Protein AF-B8BIM2-F1 (afdb_monomer)

InterPro domains:
  IPR006694 Fatty acid hydroxylase [PF04116] (113-248)
  IPR050307 Sterol desaturase-related [PTHR11863] (21-253)

Secondary structure (DSSP, 8-state):
-PPPHHHHHHHHHHHHS-HHHIIIIIHHHHHHHHHHHHHHHHHHHHHHTTTGGGBSSS----HHHHHHHHHHHHHHIIIIIHHHHHHHHHHHHHTT-B-PSSPPPHHHHHHHHHHHHHHHHHHHHHHHHHHTSHHHIIIIITTGGGGSS--SGGGG---HHHHHHHHHHHHHHHHHH--BHHHHHHHHHHHHHHHHHHTSSB--TT-GGGT-TTB-HHHHHHHHHHS-GGG-----SSBTHHHHHHT-SHHHHHHHHHHHHHT---

Sequence (266 aa):
MAASALDSAWEGLTGSFTEFQLATVVTFLLHETVFFLSGLPSLLFERFG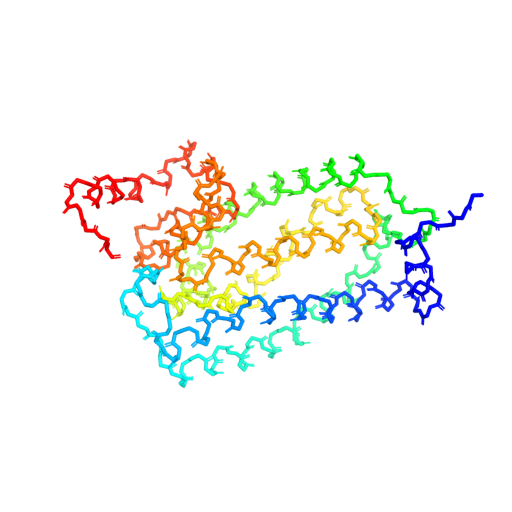LFAKYKIQKKSNTPSYQNRCVLRLILYHVCVNLPVMVLSYPAFKFMGLRSSLPLPHWTVIVSQVLFYFVLEDFIFYWGHRALHTKWLYKHVHSVHHEYATPFGLTSEYAHPAEILFLGFATIVGPALTGPHLFTLWLWMVLRVLETVEAHSGYHFPWSPSNFLPLYGGSDFHDYHHRVLYTKSGNYASTFVYMDWLFGTDKDYRNAKAIEEKDGKHL

Organism: Oryza sativa subsp. indica (NCBI:txid39946)

Radius of gyration: 19.24 Å; Cα contacts (8 Å, |Δi|>4): 326; chains: 1; bounding box: 51×49×52 Å

Mean predicted aligned error: 3.89 Å

pLDDT: mean 95.5, std 5.94, range [52.56, 98.75]

Solvent-accessible surface area (backbone atoms only — not comparable to full-atom values): 14154 Å² total; per-residue (Å²)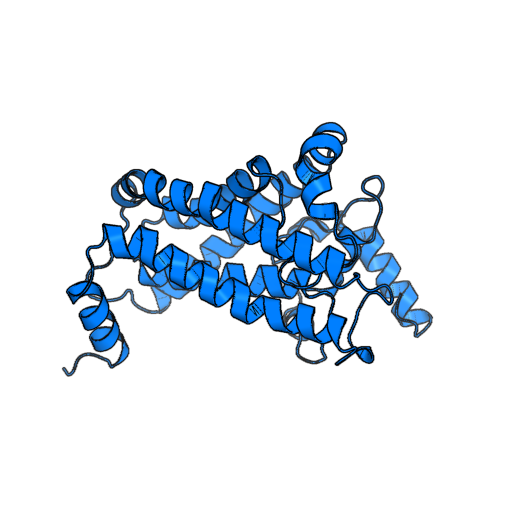: 130,83,74,50,74,66,54,51,52,49,48,54,51,58,74,73,41,53,68,66,48,44,66,22,62,46,43,45,52,52,50,54,50,54,43,49,68,63,8,48,57,35,45,50,27,65,75,71,59,46,70,57,87,33,36,51,59,89,70,76,80,52,72,71,58,53,49,50,50,54,56,51,36,54,49,45,42,62,73,42,50,47,52,49,39,56,71,41,44,65,57,44,47,73,37,46,48,42,75,70,81,75,78,77,57,67,68,58,44,52,54,50,46,55,51,29,52,58,51,24,30,55,49,34,25,55,50,46,53,51,34,57,35,77,67,40,20,71,76,37,43,43,54,39,52,66,49,38,69,37,30,8,60,47,56,74,36,52,32,71,73,51,50,54,51,53,51,45,34,68,38,52,44,50,54,78,64,25,43,45,46,69,51,50,49,53,44,50,52,53,50,46,54,48,45,22,45,24,20,22,34,43,52,52,95,81,38,64,43,78,79,35,93,50,37,43,36,17,65,45,40,41,52,37,42,62,43,57,70,94,68,63,41,47,37,41,70,53,48,38,63,62,19,61,77,71,57,36,34,53,70,57,54,52,49,51,57,50,28,67,73,70,77,43,89,109

Foldseek 3Di:
DDDDPVQVVLCVVCVVDPPLCCQAVVLLVLLVVLQCVLQVVLVVCLVVVNPVVQFQDNDGDDPVRVVVLVVVLVVCSVVQVRVCSNVCVVLLVVLQEASDDDADDVVVLVVLLVQLLVQLQVQQLVVLVVCLPPVNVVPWVVQLLVCLQFALSSLRRTHSVVNVSNVCSNCPSCSNRSHYSVSSSVSSSVLSNQSSQLRRSGDDPPRVCVPDVQFCGPLLSSVQSNDDSVLHASRGSTGCVVSVVVVRCVVVVVVVVVCVVVVHRD

Structure (mmCIF, N/CA/C/O backbone):
data_AF-B8BIM2-F1
#
_entry.id   AF-B8BIM2-F1
#
loop_
_atom_site.group_PDB
_atom_site.id
_atom_site.type_symbol
_atom_site.label_atom_id
_atom_site.label_alt_id
_atom_site.label_comp_id
_atom_site.label_asym_id
_atom_site.label_entity_id
_atom_site.label_seq_id
_atom_site.pdbx_PDB_ins_code
_atom_site.Cartn_x
_atom_site.Cartn_y
_atom_site.Cartn_z
_atom_site.occupancy
_atom_site.B_iso_or_equiv
_atom_site.auth_seq_id
_atom_site.auth_comp_id
_atom_site.auth_asym_id
_atom_site.auth_atom_id
_atom_site.pdbx_PDB_model_num
ATOM 1 N N . MET A 1 1 ? -28.134 -25.029 9.049 1.00 52.56 1 MET A N 1
ATOM 2 C CA . MET A 1 1 ? -27.136 -24.999 7.957 1.00 52.56 1 MET A CA 1
ATOM 3 C C . MET A 1 1 ? -25.770 -25.042 8.609 1.00 52.56 1 MET A C 1
ATOM 5 O O . MET A 1 1 ? -25.617 -24.380 9.627 1.00 52.56 1 MET A O 1
ATOM 9 N N . ALA A 1 2 ? -24.837 -25.860 8.116 1.00 69.88 2 ALA A N 1
ATOM 10 C CA . ALA A 1 2 ? -23.471 -25.840 8.638 1.00 69.88 2 ALA A CA 1
ATOM 11 C C . ALA A 1 2 ? -22.894 -24.429 8.448 1.00 69.88 2 ALA A C 1
ATOM 13 O O . ALA A 1 2 ? -23.104 -23.835 7.388 1.00 69.88 2 ALA A O 1
ATOM 14 N N . ALA A 1 3 ? -22.232 -23.888 9.473 1.00 76.56 3 ALA A N 1
ATOM 15 C CA . ALA A 1 3 ? -21.474 -22.652 9.327 1.00 76.56 3 ALA A CA 1
ATOM 16 C C . ALA A 1 3 ? -20.463 -22.824 8.182 1.00 76.56 3 ALA A C 1
ATOM 18 O O . ALA A 1 3 ? -19.926 -23.921 7.984 1.00 76.56 3 ALA A O 1
ATOM 19 N N . SER A 1 4 ? -20.234 -21.773 7.391 1.00 89.50 4 SER A N 1
ATOM 20 C CA . SER A 1 4 ? -19.184 -21.841 6.375 1.00 89.50 4 SER A CA 1
ATOM 21 C C . SER A 1 4 ? -17.823 -22.032 7.057 1.00 89.50 4 SER A C 1
ATOM 23 O O . SER A 1 4 ? -17.642 -21.632 8.205 1.00 89.50 4 SER A O 1
ATOM 25 N N . ALA A 1 5 ? -16.837 -22.608 6.360 1.00 92.75 5 ALA A N 1
ATOM 26 C CA . ALA A 1 5 ? -15.488 -22.748 6.921 1.00 92.75 5 ALA A CA 1
ATOM 27 C C . ALA A 1 5 ? -14.902 -21.392 7.367 1.00 92.75 5 ALA A C 1
ATOM 29 O O . ALA A 1 5 ? -14.171 -21.325 8.353 1.00 92.75 5 ALA A O 1
ATOM 30 N N . LEU A 1 6 ? -15.269 -20.314 6.664 1.00 93.69 6 LEU A N 1
ATOM 31 C CA . LEU A 1 6 ? -14.889 -18.951 7.014 1.00 93.69 6 LEU A CA 1
ATOM 32 C C . LEU A 1 6 ? -15.579 -18.475 8.300 1.00 93.69 6 LEU A C 1
ATOM 34 O O . LEU A 1 6 ? -14.902 -17.930 9.169 1.00 93.69 6 LEU A O 1
ATOM 38 N N . ASP A 1 7 ? -16.885 -18.716 8.452 1.00 93.88 7 ASP A N 1
ATOM 39 C CA . ASP A 1 7 ? -17.612 -18.369 9.680 1.00 93.88 7 ASP A CA 1
ATOM 40 C C . ASP A 1 7 ? -17.067 -19.147 10.879 1.00 93.88 7 ASP A C 1
ATOM 42 O O . ASP A 1 7 ? -16.846 -18.553 11.927 1.00 93.88 7 ASP A O 1
ATOM 46 N N . SER A 1 8 ? -16.775 -20.444 10.726 1.00 94.50 8 SER A N 1
ATOM 47 C CA . SER A 1 8 ? -16.186 -21.258 11.798 1.00 94.50 8 SER A CA 1
ATOM 48 C C . SER A 1 8 ? -14.780 -20.791 12.184 1.00 94.50 8 SER A C 1
ATOM 50 O O . SER A 1 8 ? -14.451 -20.747 13.368 1.00 94.50 8 SER A O 1
ATOM 52 N N . ALA A 1 9 ? -13.946 -20.409 11.210 1.00 95.38 9 ALA A N 1
ATOM 53 C CA . ALA A 1 9 ? -12.627 -19.842 11.490 1.00 95.38 9 ALA A CA 1
ATOM 54 C C . ALA A 1 9 ? -12.737 -18.487 12.211 1.00 95.38 9 ALA A C 1
ATOM 56 O O . ALA A 1 9 ? -12.002 -18.226 13.166 1.00 95.38 9 ALA A O 1
ATOM 57 N N . TRP A 1 10 ? -13.680 -17.641 11.789 1.00 96.50 10 TRP A N 1
ATOM 58 C CA . TRP A 1 10 ? -13.942 -16.351 12.424 1.00 96.50 10 TRP A CA 1
ATOM 59 C C . TRP A 1 10 ? -14.524 -16.499 13.835 1.00 96.50 10 TRP A C 1
ATOM 61 O O . TRP A 1 10 ? -14.123 -15.780 14.749 1.00 96.50 10 TRP A O 1
ATOM 71 N N . GLU A 1 11 ? -15.425 -17.457 14.046 1.00 95.75 11 GLU A N 1
ATOM 72 C CA . GLU A 1 11 ? -15.972 -17.804 15.360 1.00 95.75 11 GLU A CA 1
ATOM 73 C C . GLU A 1 11 ? -14.867 -18.287 16.307 1.00 95.75 11 GLU A C 1
ATOM 75 O O . GLU A 1 11 ? -14.768 -17.807 17.432 1.00 95.75 11 GLU A O 1
ATOM 80 N N . GLY A 1 12 ? -13.960 -19.151 15.836 1.00 95.06 12 GLY A N 1
ATOM 81 C CA . GLY A 1 12 ? -12.799 -19.583 16.620 1.00 95.06 12 GLY A CA 1
ATOM 82 C C . GLY A 1 12 ? -11.893 -18.420 17.037 1.00 95.06 12 GLY A C 1
ATOM 83 O O . GLY A 1 12 ? -11.423 -18.363 18.177 1.00 95.06 12 GLY A O 1
ATOM 84 N N . LEU A 1 13 ? -11.685 -17.454 16.139 1.00 95.25 13 LEU A N 1
ATOM 85 C CA . LEU A 1 13 ? -10.877 -16.268 16.412 1.00 95.25 13 LEU A CA 1
ATOM 86 C C . LEU A 1 13 ? -11.558 -15.317 17.408 1.00 95.25 13 LEU A C 1
ATOM 88 O O . LEU A 1 13 ? -10.941 -14.897 18.386 1.00 95.25 13 LEU A O 1
ATOM 92 N N . THR A 1 14 ? -12.838 -15.013 17.187 1.00 96.12 14 THR A N 1
ATOM 93 C CA . THR A 1 14 ? -13.639 -14.137 18.061 1.00 96.12 14 THR A CA 1
ATOM 94 C C . THR A 1 14 ? -13.971 -14.765 19.413 1.00 96.12 14 THR A C 1
ATOM 96 O O . THR A 1 14 ? -14.164 -14.038 20.383 1.00 96.12 14 THR A O 1
ATOM 99 N N . GLY A 1 15 ? -13.965 -16.095 19.517 1.00 94.94 15 GLY A N 1
ATOM 100 C CA . GLY A 1 15 ? -14.049 -16.817 20.787 1.00 94.94 15 GLY A CA 1
ATOM 101 C C . GLY A 1 15 ? -12.739 -16.835 21.584 1.00 94.94 15 GLY A C 1
ATOM 102 O O . GLY A 1 15 ? -12.772 -17.016 22.798 1.00 94.94 15 GLY A O 1
ATOM 103 N N . SER A 1 16 ? -11.592 -16.626 20.928 1.00 96.62 16 SER A N 1
ATOM 104 C CA . SER A 1 16 ? -10.263 -16.669 21.564 1.00 96.62 16 SER A CA 1
ATOM 105 C C . SER A 1 16 ? -9.764 -15.302 22.042 1.00 96.62 16 SER A C 1
ATOM 107 O O . S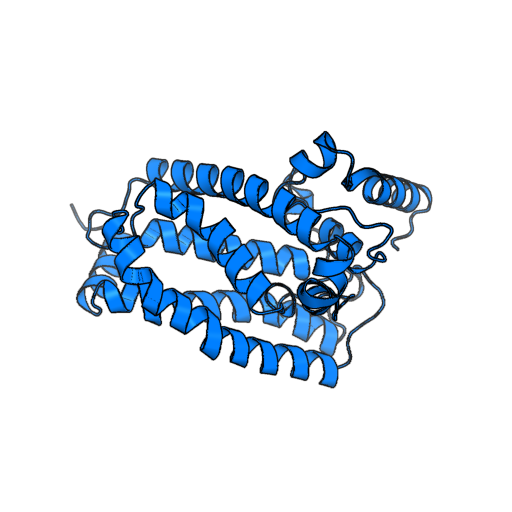ER A 1 16 ? -8.921 -15.230 22.936 1.00 96.62 16 SER A O 1
ATOM 109 N N . PHE A 1 17 ? -10.261 -14.213 21.452 1.00 97.38 17 PHE A N 1
ATOM 110 C CA . PHE A 1 17 ? -9.786 -12.857 21.715 1.00 97.38 17 PHE A CA 1
ATOM 111 C C . PHE A 1 17 ? -10.944 -11.877 21.874 1.00 97.38 17 PHE A C 1
ATOM 113 O O . PHE A 1 17 ? -11.946 -11.936 21.166 1.00 97.38 17 PHE A O 1
ATOM 120 N N . THR A 1 18 ? -10.769 -10.903 22.765 1.00 96.88 18 THR A N 1
ATOM 121 C CA . THR A 1 18 ? -11.698 -9.771 22.886 1.00 96.88 18 THR A CA 1
ATOM 122 C C . THR A 1 18 ? -11.679 -8.899 21.629 1.00 96.88 18 THR A C 1
ATOM 124 O O . THR A 1 18 ? -10.658 -8.802 20.949 1.00 96.88 18 THR A O 1
ATOM 127 N N . GLU A 1 19 ? -12.771 -8.180 21.347 1.00 96.25 19 GLU A N 1
ATOM 128 C CA . GLU A 1 19 ? -12.815 -7.235 20.218 1.00 96.25 19 GLU A CA 1
ATOM 129 C C . GLU A 1 19 ? -11.701 -6.177 20.299 1.00 96.25 19 GLU A C 1
ATOM 131 O O . GLU A 1 19 ? -11.113 -5.839 19.277 1.00 96.25 19 GLU A O 1
ATOM 136 N N . PHE A 1 20 ? -11.339 -5.730 21.508 1.00 97.31 20 PHE A N 1
ATOM 137 C CA . PHE A 1 20 ? -10.193 -4.844 21.724 1.00 97.31 20 PHE A CA 1
ATOM 138 C C . PHE A 1 20 ? -8.875 -5.483 21.272 1.00 97.31 20 PHE A C 1
ATOM 140 O O . PHE A 1 20 ? -8.130 -4.869 20.512 1.00 97.31 20 PHE A O 1
ATOM 147 N N . GLN A 1 21 ? -8.580 -6.716 21.698 1.00 97.94 21 GLN A N 1
ATOM 148 C CA . GLN A 1 21 ? -7.365 -7.429 21.281 1.00 97.94 21 GLN A CA 1
ATOM 149 C C . GLN A 1 21 ? -7.344 -7.668 19.770 1.00 97.94 21 GLN A C 1
ATOM 151 O O . GLN A 1 21 ? -6.301 -7.486 19.142 1.00 97.94 21 GLN A O 1
ATOM 156 N N . LEU A 1 22 ? -8.495 -8.027 19.192 1.00 97.81 22 LEU A N 1
ATOM 157 C CA . LEU A 1 22 ? -8.646 -8.224 17.755 1.00 97.81 22 LEU A CA 1
ATOM 158 C C . LEU A 1 22 ? -8.362 -6.935 16.986 1.00 97.81 22 LEU A C 1
ATOM 160 O O . LEU A 1 22 ? -7.539 -6.939 16.082 1.00 97.81 22 LEU A O 1
ATOM 164 N N . ALA A 1 23 ? -9.000 -5.832 17.377 1.00 96.69 23 ALA A N 1
ATOM 165 C CA . ALA A 1 23 ? -8.897 -4.547 16.698 1.00 96.69 23 ALA A CA 1
ATOM 166 C C . ALA A 1 23 ? -7.533 -3.857 16.877 1.00 96.69 23 ALA A C 1
ATOM 168 O O . ALA A 1 23 ? -7.208 -2.982 16.079 1.00 96.69 23 ALA A O 1
ATOM 169 N N . THR A 1 24 ? -6.740 -4.246 17.881 1.00 97.19 24 THR A N 1
ATOM 170 C CA . THR A 1 24 ? -5.451 -3.613 18.205 1.00 97.19 24 THR A CA 1
ATOM 171 C C . THR A 1 24 ? -4.271 -4.540 17.917 1.00 97.19 24 THR A C 1
ATOM 173 O O . THR A 1 24 ? -3.705 -4.490 16.831 1.00 97.19 24 THR A O 1
ATOM 176 N N . VAL A 1 25 ? -3.899 -5.408 18.860 1.00 97.62 25 VAL A N 1
ATOM 177 C CA . VAL A 1 25 ? -2.691 -6.242 18.789 1.00 97.62 25 VAL A CA 1
ATOM 178 C C . VAL A 1 25 ? -2.771 -7.259 17.653 1.00 97.62 25 VAL A C 1
ATOM 180 O O . VAL A 1 25 ? -1.791 -7.437 16.938 1.00 97.62 25 VAL A O 1
ATOM 183 N N . VAL A 1 26 ? -3.919 -7.908 17.440 1.00 97.94 26 VAL A N 1
ATOM 184 C CA . VAL A 1 26 ? -4.060 -8.880 16.341 1.00 97.94 26 VAL A CA 1
ATOM 185 C C . VAL A 1 26 ? -4.075 -8.169 14.988 1.00 97.94 26 VAL A C 1
ATOM 187 O O . VAL A 1 26 ? -3.383 -8.622 14.082 1.00 97.94 26 VAL A O 1
ATOM 190 N N . THR A 1 27 ? -4.775 -7.033 14.855 1.00 97.88 27 THR A N 1
ATOM 191 C CA . THR A 1 27 ? -4.680 -6.169 13.661 1.00 97.88 27 THR A CA 1
ATOM 192 C C . THR A 1 27 ? -3.234 -5.766 13.380 1.00 97.88 27 THR A C 1
ATOM 194 O O . THR A 1 27 ? -2.791 -5.883 12.243 1.00 97.88 27 THR A O 1
ATOM 197 N N . PHE A 1 28 ? -2.483 -5.341 14.401 1.00 98.31 28 PHE A N 1
ATOM 198 C CA . PHE A 1 28 ? -1.076 -4.972 14.260 1.00 98.31 28 PHE A CA 1
ATOM 199 C C . PHE A 1 28 ? -0.233 -6.158 13.781 1.00 98.31 28 PHE A C 1
ATOM 201 O O . PHE A 1 28 ? 0.496 -6.041 12.808 1.00 98.31 28 PHE A O 1
ATOM 208 N N . LEU A 1 29 ? -0.376 -7.337 14.390 1.00 98.38 29 LEU A N 1
ATOM 209 C CA . LEU A 1 29 ? 0.353 -8.532 13.953 1.00 98.38 29 LEU A CA 1
ATOM 210 C C . LEU A 1 29 ? -0.017 -8.957 12.527 1.00 98.38 29 LEU A C 1
ATOM 212 O O . LEU A 1 29 ? 0.861 -9.373 11.773 1.00 98.38 29 LEU A O 1
ATOM 216 N N . LEU A 1 30 ? -1.293 -8.845 12.147 1.00 98.50 30 LEU A N 1
ATOM 217 C CA . LEU A 1 30 ? -1.750 -9.098 10.781 1.00 98.50 30 LEU A CA 1
ATOM 218 C C . LEU A 1 30 ? -1.103 -8.114 9.800 1.00 98.50 30 LEU A C 1
ATOM 220 O O . LEU A 1 30 ? -0.564 -8.547 8.784 1.00 98.50 30 LEU A O 1
ATOM 224 N N . HIS A 1 31 ? -1.120 -6.821 10.129 1.00 98.44 31 HIS A N 1
ATOM 225 C CA . HIS A 1 31 ? -0.458 -5.766 9.370 1.00 98.44 31 HIS A CA 1
ATOM 226 C C . HIS A 1 31 ? 1.029 -6.074 9.171 1.00 98.44 31 HIS A C 1
ATOM 228 O O . HIS A 1 31 ? 1.464 -6.239 8.034 1.00 98.44 31 HIS A O 1
ATOM 234 N N . GLU A 1 32 ? 1.785 -6.258 10.259 1.00 98.50 32 GLU A N 1
ATOM 235 C CA . GLU A 1 32 ? 3.223 -6.543 10.202 1.00 98.50 32 GLU A CA 1
ATOM 236 C C . GLU A 1 32 ? 3.519 -7.811 9.393 1.00 98.50 32 GLU A C 1
ATOM 238 O O . GLU A 1 32 ? 4.453 -7.844 8.595 1.00 98.50 32 GLU A O 1
ATOM 243 N N . THR A 1 33 ? 2.704 -8.856 9.558 1.00 98.62 33 THR A N 1
ATOM 244 C CA . THR A 1 33 ? 2.872 -10.110 8.815 1.00 98.62 33 THR A CA 1
ATOM 245 C C . THR A 1 33 ? 2.716 -9.877 7.316 1.00 98.62 33 THR A C 1
ATOM 247 O O . THR A 1 33 ? 3.574 -10.292 6.540 1.00 98.62 33 THR A O 1
ATOM 250 N N . VAL A 1 34 ? 1.649 -9.200 6.892 1.00 98.75 34 VAL A N 1
ATOM 251 C CA . VAL A 1 34 ? 1.387 -8.926 5.471 1.00 98.75 34 VAL A CA 1
ATOM 252 C C . VAL A 1 34 ? 2.464 -8.005 4.907 1.00 98.75 34 VAL A C 1
ATOM 254 O O . VAL A 1 34 ? 3.008 -8.291 3.840 1.00 98.75 34 VAL A O 1
ATOM 257 N N . PHE A 1 35 ? 2.820 -6.953 5.641 1.00 98.62 35 PHE A N 1
ATOM 258 C CA . PHE A 1 35 ? 3.823 -5.971 5.248 1.00 98.62 35 PHE A CA 1
ATOM 259 C C . PHE A 1 35 ? 5.196 -6.615 5.027 1.00 98.62 35 PHE A C 1
ATOM 261 O O . PHE A 1 35 ? 5.764 -6.538 3.936 1.00 98.62 35 PHE A O 1
ATOM 268 N N . PHE A 1 36 ? 5.718 -7.339 6.021 1.00 98.50 36 PHE A N 1
ATOM 269 C CA . PHE A 1 36 ? 7.033 -7.963 5.892 1.00 98.50 36 PHE A CA 1
ATOM 270 C C . PHE A 1 36 ? 7.040 -9.109 4.881 1.00 98.50 36 PHE A C 1
ATOM 272 O O . PHE A 1 36 ? 7.990 -9.211 4.106 1.00 98.50 36 PHE A O 1
ATOM 279 N N . LEU A 1 37 ? 6.005 -9.956 4.831 1.00 98.44 37 LEU A N 1
ATOM 280 C CA . LEU A 1 37 ? 5.965 -11.053 3.856 1.00 98.44 37 LEU A CA 1
ATOM 281 C C . LEU A 1 37 ? 5.870 -10.550 2.413 1.00 98.44 37 LEU A C 1
ATOM 283 O O . LEU A 1 37 ? 6.450 -11.174 1.525 1.00 98.44 37 LEU A O 1
ATOM 287 N N . SER A 1 38 ? 5.178 -9.435 2.175 1.00 98.38 38 SER A N 1
ATOM 288 C CA . SER A 1 38 ? 5.067 -8.845 0.837 1.00 98.38 38 SER A CA 1
ATOM 289 C C . SER A 1 38 ? 6.292 -8.019 0.436 1.00 98.38 38 SER A C 1
ATOM 291 O O . SER A 1 38 ? 6.678 -8.057 -0.730 1.00 98.38 38 SER A O 1
ATOM 293 N N . GLY A 1 39 ? 6.948 -7.321 1.372 1.00 98.50 39 GLY A N 1
ATOM 294 C CA . GLY A 1 39 ? 8.085 -6.442 1.065 1.00 98.50 39 GLY A CA 1
ATOM 295 C C . GLY A 1 39 ? 9.468 -7.100 1.142 1.00 98.50 39 GLY A C 1
ATOM 296 O O . GLY A 1 39 ? 10.405 -6.654 0.479 1.00 98.50 39 GLY A O 1
ATOM 297 N N . LEU A 1 40 ? 9.640 -8.179 1.916 1.00 98.25 40 LEU A N 1
ATOM 298 C CA . LEU A 1 40 ? 10.916 -8.909 1.975 1.00 98.25 40 LEU A CA 1
ATOM 299 C C . LEU A 1 40 ? 11.386 -9.454 0.611 1.00 98.25 40 LEU A C 1
ATOM 301 O O . LEU A 1 40 ? 12.589 -9.374 0.352 1.00 98.25 40 LEU A O 1
ATOM 305 N N . PRO A 1 41 ? 10.519 -9.979 -0.278 1.00 98.31 41 PRO A N 1
ATOM 306 C CA . PRO A 1 41 ? 10.930 -10.444 -1.600 1.00 98.31 41 PRO A CA 1
ATOM 307 C C . PRO A 1 41 ? 11.743 -9.420 -2.401 1.00 98.31 41 PRO A C 1
ATOM 309 O O . PRO A 1 41 ? 12.841 -9.754 -2.838 1.00 98.31 41 PRO A O 1
ATOM 312 N N . SER A 1 42 ? 11.288 -8.170 -2.538 1.00 97.69 42 SER A N 1
ATOM 313 C CA . SER A 1 42 ? 12.009 -7.127 -3.293 1.00 97.69 42 SER A CA 1
ATOM 314 C C . SER A 1 42 ? 13.357 -6.764 -2.666 1.00 97.69 42 SER A C 1
ATOM 316 O O . SER A 1 42 ? 14.345 -6.597 -3.389 1.00 97.69 42 SER A O 1
ATOM 318 N N . LEU A 1 43 ? 13.440 -6.733 -1.331 1.00 98.12 43 LEU A N 1
ATOM 319 C CA . LEU A 1 43 ? 14.708 -6.582 -0.609 1.00 98.12 43 LEU A CA 1
ATOM 320 C C . LEU A 1 43 ? 15.679 -7.724 -0.946 1.00 98.12 43 LEU A C 1
ATOM 322 O O . LEU A 1 43 ? 16.855 -7.476 -1.221 1.00 98.12 43 LEU A O 1
ATOM 326 N N . LEU A 1 44 ? 15.207 -8.974 -0.936 1.00 98.12 44 LEU A N 1
ATOM 327 C CA . LEU A 1 44 ? 16.031 -10.149 -1.241 1.00 98.12 44 LEU A CA 1
ATOM 328 C C . LEU A 1 44 ? 16.437 -10.180 -2.717 1.00 98.12 44 LEU A C 1
ATOM 330 O O . LEU A 1 44 ? 17.590 -10.486 -3.022 1.00 98.12 44 LEU A O 1
ATOM 334 N N . PHE A 1 45 ? 15.534 -9.811 -3.626 1.00 97.81 45 PHE A N 1
ATOM 335 C CA . PHE A 1 45 ? 15.841 -9.693 -5.049 1.00 97.81 45 PHE A CA 1
ATOM 336 C C . PHE A 1 45 ? 16.976 -8.700 -5.277 1.00 97.81 45 PHE A C 1
ATOM 338 O O . PHE A 1 45 ? 17.930 -9.015 -5.985 1.00 97.81 45 PHE A O 1
ATOM 345 N N . GLU A 1 46 ? 16.934 -7.549 -4.598 1.00 96.62 46 GLU A N 1
ATOM 346 C CA . GLU A 1 46 ? 17.990 -6.543 -4.689 1.00 96.62 46 GLU A CA 1
ATOM 347 C C . GLU A 1 46 ? 19.316 -7.046 -4.096 1.00 96.62 46 GLU A C 1
ATOM 349 O O . GLU A 1 46 ? 20.360 -6.893 -4.728 1.00 96.62 46 GLU A O 1
ATOM 354 N N . ARG A 1 47 ? 19.294 -7.702 -2.927 1.00 96.25 47 ARG A N 1
ATOM 355 C CA . ARG A 1 47 ? 20.513 -8.219 -2.271 1.00 96.25 47 ARG A CA 1
ATOM 356 C C . ARG A 1 47 ? 21.235 -9.289 -3.072 1.00 96.25 47 ARG A C 1
ATOM 358 O O . ARG A 1 47 ? 22.462 -9.332 -3.060 1.00 96.25 47 ARG A O 1
ATOM 365 N N . PHE A 1 48 ? 20.476 -10.170 -3.712 1.00 97.00 48 PHE A N 1
ATOM 366 C CA . PHE A 1 48 ? 21.012 -11.330 -4.419 1.00 97.00 48 PHE A CA 1
ATOM 367 C C . PHE A 1 48 ? 21.052 -11.140 -5.941 1.00 97.00 48 PHE A C 1
ATOM 369 O O . PHE A 1 48 ? 21.416 -12.068 -6.658 1.00 97.00 48 PHE A O 1
ATOM 376 N N . GLY A 1 49 ? 20.682 -9.958 -6.446 1.00 94.88 49 GLY A N 1
ATOM 377 C CA . GLY A 1 49 ? 20.635 -9.671 -7.882 1.00 94.88 49 GLY A CA 1
ATOM 378 C C . GLY A 1 49 ? 19.618 -10.524 -8.651 1.00 94.88 49 GLY A C 1
ATOM 379 O O . GLY A 1 49 ? 19.771 -10.731 -9.856 1.00 94.88 49 GLY A O 1
ATOM 380 N N . LEU A 1 50 ? 18.590 -11.045 -7.974 1.00 96.69 50 LEU A N 1
ATOM 381 C CA . LEU A 1 50 ? 17.543 -11.842 -8.612 1.00 96.69 50 LEU A CA 1
ATOM 382 C C . LEU A 1 50 ? 16.617 -10.923 -9.406 1.00 96.69 50 LEU A C 1
ATOM 384 O O . LEU A 1 50 ? 16.382 -9.779 -9.030 1.00 96.69 50 LEU A O 1
ATOM 388 N N . PHE A 1 51 ? 16.076 -11.430 -10.515 1.00 96.06 51 PHE A N 1
ATOM 389 C CA . PHE A 1 51 ? 15.106 -10.697 -11.335 1.00 96.06 51 PHE A CA 1
ATOM 390 C C . PHE A 1 51 ? 15.585 -9.313 -11.818 1.00 96.06 51 PHE A C 1
ATOM 392 O O . PHE A 1 51 ? 14.763 -8.475 -12.175 1.00 96.06 51 PHE A O 1
ATOM 399 N N . ALA A 1 52 ? 16.901 -9.082 -11.920 1.00 95.44 52 ALA A N 1
ATOM 400 C CA . ALA A 1 52 ? 17.487 -7.788 -12.294 1.00 95.44 52 ALA A CA 1
ATOM 401 C C . ALA A 1 52 ? 16.972 -7.211 -13.630 1.00 95.44 52 ALA A C 1
ATOM 403 O O . ALA A 1 52 ? 16.992 -6.000 -13.836 1.00 95.44 52 ALA A O 1
ATOM 404 N N . LYS A 1 53 ? 16.478 -8.066 -14.535 1.00 95.56 53 LYS A N 1
ATOM 405 C CA . LYS A 1 53 ? 15.845 -7.647 -15.796 1.00 95.56 53 LYS A CA 1
ATOM 406 C C . LYS A 1 53 ? 14.501 -6.926 -15.612 1.00 95.56 53 LYS A C 1
ATOM 408 O O . LYS A 1 53 ? 14.123 -6.168 -16.490 1.00 95.56 53 LYS A O 1
ATOM 413 N N . TYR A 1 54 ? 13.807 -7.176 -14.503 1.00 96.69 54 TYR A N 1
ATOM 414 C CA . TYR A 1 54 ? 12.530 -6.552 -14.138 1.00 96.69 54 TYR A CA 1
ATOM 415 C C . TYR A 1 54 ? 12.709 -5.384 -13.166 1.00 96.69 54 TYR A C 1
ATOM 417 O O . TYR A 1 54 ? 11.739 -4.737 -12.790 1.00 96.69 54 TYR A O 1
ATOM 425 N N . LYS A 1 55 ? 13.942 -5.122 -12.723 1.00 97.38 55 LYS A N 1
ATOM 426 C CA . LYS A 1 55 ? 14.229 -3.978 -11.871 1.00 97.38 55 LYS A CA 1
ATOM 427 C C . LYS A 1 55 ? 14.139 -2.693 -12.691 1.00 97.38 55 LYS A C 1
ATOM 429 O O . LYS A 1 55 ? 14.795 -2.605 -13.735 1.00 97.38 55 LYS A O 1
ATOM 434 N N . ILE A 1 56 ? 13.366 -1.729 -12.192 1.00 96.12 56 ILE A N 1
ATOM 435 C CA . ILE A 1 56 ? 13.100 -0.454 -12.869 1.00 96.12 56 ILE A CA 1
ATOM 436 C C . ILE A 1 56 ? 14.397 0.362 -12.906 1.00 96.12 56 ILE A C 1
ATOM 438 O O . ILE A 1 56 ? 15.047 0.457 -13.945 1.00 96.12 56 ILE A O 1
ATOM 442 N N . GLN A 1 57 ? 14.873 0.829 -11.748 1.00 95.50 57 GLN A N 1
ATOM 443 C CA . GLN A 1 57 ? 16.152 1.539 -11.660 1.00 95.50 57 GLN A CA 1
ATOM 444 C C . GLN A 1 57 ? 17.343 0.574 -11.631 1.00 95.50 57 GLN A C 1
ATOM 446 O O . GLN A 1 57 ? 17.373 -0.402 -10.883 1.00 95.50 57 GLN A O 1
ATOM 451 N N . LYS A 1 58 ? 18.407 0.889 -12.380 1.00 92.44 58 LYS A N 1
ATOM 452 C CA . LYS A 1 58 ? 19.661 0.104 -12.350 1.00 92.44 58 LYS A CA 1
ATOM 453 C C . LYS A 1 58 ? 20.458 0.268 -11.059 1.00 92.44 58 LYS A C 1
ATOM 455 O O . LYS A 1 58 ? 21.239 -0.614 -10.697 1.00 92.44 58 LYS A O 1
ATOM 460 N N . LYS A 1 59 ? 20.273 1.388 -10.361 1.00 93.06 59 LYS A N 1
ATOM 461 C CA . LYS A 1 59 ? 20.875 1.615 -9.047 1.00 93.06 59 LYS A CA 1
ATOM 462 C C . LYS A 1 59 ? 20.294 0.612 -8.049 1.00 93.06 59 LYS A C 1
ATOM 464 O O . LYS A 1 59 ? 19.129 0.252 -8.133 1.00 93.06 59 LYS A O 1
ATOM 469 N N . SER A 1 60 ? 21.117 0.139 -7.121 1.00 93.69 60 SER A N 1
ATOM 470 C CA . SER A 1 60 ? 20.661 -0.710 -6.020 1.00 93.69 60 SER A CA 1
ATOM 471 C C . SER A 1 60 ? 21.123 -0.145 -4.686 1.00 93.69 60 SER A C 1
ATOM 473 O O . SER A 1 60 ? 22.200 0.454 -4.607 1.00 93.69 60 SER A O 1
ATOM 475 N N . ASN A 1 61 ? 20.326 -0.335 -3.639 1.00 96.81 61 ASN A N 1
ATOM 476 C CA . ASN A 1 61 ? 20.712 0.038 -2.282 1.00 96.81 61 ASN A CA 1
ATOM 477 C C . ASN A 1 61 ? 21.770 -0.921 -1.732 1.00 96.81 61 ASN A C 1
ATOM 479 O O . ASN A 1 61 ? 21.780 -2.115 -2.033 1.00 96.81 61 ASN A O 1
ATOM 483 N N . THR A 1 62 ? 22.660 -0.413 -0.879 1.00 96.88 62 THR A N 1
ATOM 484 C CA . THR A 1 62 ? 23.613 -1.280 -0.181 1.00 96.88 62 THR A CA 1
ATOM 485 C C . THR A 1 62 ? 22.904 -2.063 0.934 1.00 96.88 62 THR A C 1
ATOM 487 O O . THR A 1 62 ? 21.958 -1.550 1.542 1.00 96.88 62 THR A O 1
ATOM 490 N N . PRO A 1 63 ? 23.378 -3.271 1.295 1.00 97.44 63 PRO A N 1
ATOM 491 C CA . PRO A 1 63 ? 22.777 -4.045 2.383 1.00 97.44 63 PRO A CA 1
ATOM 492 C C . PRO A 1 63 ? 22.731 -3.302 3.725 1.00 97.44 63 PRO A C 1
ATOM 494 O O . PRO A 1 63 ? 21.762 -3.431 4.470 1.00 97.44 63 PRO A O 1
ATOM 497 N N . SER A 1 64 ? 23.749 -2.488 4.037 1.00 97.75 64 SER A N 1
ATOM 498 C CA . SER A 1 64 ? 23.770 -1.671 5.258 1.00 97.75 64 SER A CA 1
ATOM 499 C C . SER A 1 64 ? 22.708 -0.570 5.242 1.00 97.75 64 SER A C 1
ATOM 501 O O . SER A 1 64 ? 22.124 -0.275 6.286 1.00 97.75 64 SER A O 1
ATOM 503 N N . TYR A 1 65 ? 22.423 0.004 4.070 1.00 96.69 65 TYR A N 1
ATOM 504 C CA . TYR A 1 65 ? 21.376 1.006 3.897 1.00 96.69 65 TYR A CA 1
ATOM 505 C C . TYR A 1 65 ? 19.986 0.384 4.049 1.00 96.69 65 TYR A C 1
ATOM 507 O O . TYR A 1 65 ? 19.179 0.866 4.837 1.00 96.69 65 TYR A O 1
ATOM 515 N N . GLN A 1 66 ? 19.754 -0.775 3.431 1.00 98.19 66 GLN A N 1
ATOM 516 C CA . GLN A 1 66 ? 18.519 -1.539 3.628 1.00 98.19 66 GLN A CA 1
ATOM 517 C C . GLN A 1 66 ? 18.322 -1.958 5.095 1.00 98.19 66 GLN A C 1
ATOM 519 O O . GLN A 1 66 ? 17.229 -1.821 5.634 1.00 98.19 66 GLN A O 1
ATOM 524 N N . ASN A 1 67 ? 19.373 -2.440 5.773 1.00 98.19 67 ASN A N 1
ATOM 525 C CA . ASN A 1 67 ? 19.290 -2.822 7.190 1.00 98.19 67 ASN A CA 1
ATOM 526 C C . ASN A 1 67 ? 18.881 -1.638 8.077 1.00 98.19 67 ASN A C 1
ATOM 528 O O . ASN A 1 67 ? 18.094 -1.809 9.006 1.00 98.19 67 ASN A O 1
ATOM 532 N N . ARG A 1 68 ? 19.382 -0.431 7.785 1.00 97.69 68 ARG A N 1
ATOM 533 C CA . ARG A 1 68 ? 18.980 0.792 8.493 1.00 97.69 68 ARG A CA 1
ATOM 534 C C . ARG A 1 68 ? 17.493 1.089 8.302 1.00 97.69 68 ARG A C 1
ATOM 536 O O . ARG A 1 68 ? 16.839 1.418 9.290 1.00 97.69 68 ARG A O 1
ATOM 543 N N . CYS A 1 69 ? 16.982 0.953 7.076 1.00 97.81 69 CYS A N 1
ATOM 544 C CA . CYS A 1 69 ? 15.556 1.093 6.770 1.00 97.81 69 CYS A CA 1
ATOM 545 C C . CYS A 1 69 ? 14.722 0.159 7.645 1.00 97.81 69 CYS A C 1
ATOM 547 O O . CYS A 1 69 ? 13.865 0.620 8.389 1.00 97.81 69 CYS A O 1
ATOM 549 N N . VAL A 1 70 ? 15.035 -1.141 7.613 1.00 98.12 70 VAL A N 1
ATOM 550 C CA . VAL A 1 70 ? 14.278 -2.181 8.325 1.00 98.12 70 VAL A CA 1
ATOM 551 C C . VAL A 1 70 ? 14.271 -1.934 9.834 1.00 98.12 70 VAL A C 1
ATOM 553 O O . VAL A 1 70 ? 13.217 -1.994 10.457 1.00 98.12 70 VAL A O 1
ATOM 556 N N . LEU A 1 71 ? 15.420 -1.601 10.432 1.00 97.88 71 LEU A N 1
ATOM 557 C CA . LEU A 1 71 ? 15.504 -1.337 11.873 1.00 97.88 71 LEU A CA 1
ATOM 558 C C . LEU A 1 71 ? 14.675 -0.119 12.299 1.00 97.88 71 LEU A C 1
ATOM 560 O O . LEU A 1 71 ? 13.978 -0.170 13.311 1.00 97.88 71 LEU A O 1
ATOM 564 N N . ARG A 1 72 ? 14.748 0.979 11.538 1.00 96.31 72 ARG A N 1
ATOM 565 C CA . ARG A 1 72 ? 13.958 2.189 11.813 1.00 96.31 72 ARG A CA 1
ATOM 566 C C . ARG A 1 72 ? 12.470 1.953 11.598 1.00 96.31 72 ARG A C 1
ATOM 568 O O . ARG A 1 72 ? 11.675 2.429 12.394 1.00 96.31 72 ARG A O 1
ATOM 575 N N . LEU A 1 73 ? 12.114 1.195 10.568 1.00 96.19 73 LEU A N 1
ATOM 576 C CA . LEU A 1 73 ? 10.734 0.847 10.275 1.00 96.19 73 LEU A CA 1
ATOM 577 C C . LEU A 1 73 ? 10.115 0.034 11.414 1.00 96.19 73 LEU A C 1
ATOM 579 O O . LEU A 1 73 ? 9.078 0.429 11.931 1.00 96.19 73 LEU A O 1
ATOM 583 N N . ILE A 1 74 ? 10.793 -1.018 11.890 1.00 97.44 74 ILE A N 1
ATOM 584 C CA . ILE A 1 74 ? 10.333 -1.797 13.054 1.00 97.44 74 ILE A CA 1
ATOM 585 C C . ILE A 1 74 ? 10.131 -0.880 14.267 1.00 97.44 74 ILE A C 1
ATOM 587 O O . ILE A 1 74 ? 9.116 -0.973 14.957 1.00 97.44 74 ILE A O 1
ATOM 591 N N . LEU A 1 75 ? 11.072 0.040 14.516 1.00 97.06 75 LEU A N 1
ATOM 592 C CA . LEU A 1 75 ? 10.948 1.016 15.598 1.00 97.06 75 LEU A CA 1
ATOM 593 C C . LEU A 1 75 ? 9.709 1.907 15.419 1.00 97.06 75 LEU A C 1
ATOM 595 O O . LEU A 1 75 ? 8.970 2.107 16.377 1.00 97.06 75 LEU A O 1
ATOM 599 N N . TYR A 1 76 ? 9.460 2.436 14.221 1.00 96.06 76 TYR A N 1
ATOM 600 C CA . TYR A 1 76 ? 8.298 3.287 13.953 1.00 96.06 76 TYR A CA 1
ATOM 601 C C . TYR A 1 76 ? 6.984 2.514 14.046 1.00 96.06 76 TYR A C 1
ATOM 603 O O . TYR A 1 76 ? 6.036 3.008 14.648 1.00 96.06 76 TYR A O 1
ATOM 611 N N . HIS A 1 77 ? 6.926 1.278 13.562 1.00 97.56 77 HIS A N 1
ATOM 612 C CA . HIS A 1 77 ? 5.718 0.461 13.648 1.00 97.56 77 HIS A CA 1
ATOM 613 C C . HIS A 1 77 ? 5.367 0.150 15.107 1.00 97.56 77 HIS A C 1
ATOM 615 O O . HIS A 1 77 ? 4.225 0.321 15.533 1.00 97.56 77 HIS A O 1
ATOM 621 N N . VAL A 1 78 ? 6.362 -0.210 15.921 1.00 97.69 78 VAL A N 1
ATOM 622 C CA . VAL A 1 78 ? 6.147 -0.507 17.344 1.00 97.69 78 VAL A CA 1
ATOM 623 C C . VAL A 1 78 ? 5.880 0.757 18.167 1.00 97.69 78 VAL A C 1
ATOM 625 O O . VAL A 1 78 ? 5.026 0.734 19.048 1.00 97.69 78 VAL A O 1
ATOM 628 N N . CYS A 1 79 ? 6.588 1.861 17.918 1.00 97.00 79 CYS A N 1
ATOM 629 C CA . CYS A 1 79 ? 6.489 3.074 18.740 1.00 97.00 79 CYS A CA 1
ATOM 630 C C . CYS A 1 79 ? 5.447 4.089 18.251 1.00 97.00 79 CYS A C 1
ATOM 632 O O . CYS A 1 79 ? 5.117 5.005 19.002 1.00 97.00 79 CYS A O 1
ATOM 634 N N . VAL A 1 80 ? 4.939 3.954 17.025 1.00 95.62 80 VAL A N 1
ATOM 635 C CA . VAL A 1 80 ? 3.933 4.853 16.437 1.00 95.62 80 VAL A CA 1
ATOM 636 C C . VAL A 1 80 ? 2.681 4.068 16.058 1.00 95.62 80 VAL A C 1
ATOM 638 O O . VAL A 1 80 ? 1.635 4.309 16.657 1.00 95.62 80 VAL A O 1
ATOM 641 N N . ASN A 1 81 ? 2.769 3.099 15.138 1.00 95.94 81 ASN A N 1
ATOM 642 C CA . ASN A 1 81 ? 1.576 2.426 14.599 1.00 95.94 81 ASN A CA 1
ATOM 643 C C . ASN A 1 81 ? 0.809 1.664 15.683 1.00 95.94 81 ASN A C 1
ATOM 645 O O . ASN A 1 81 ? -0.398 1.858 15.828 1.00 95.94 81 ASN A O 1
ATOM 649 N N . LEU A 1 82 ? 1.494 0.848 16.490 1.00 97.25 82 LEU A N 1
ATOM 650 C CA . LEU A 1 82 ? 0.847 0.084 17.558 1.00 97.25 82 LEU A CA 1
ATOM 651 C C . LEU A 1 82 ? 0.161 0.997 18.602 1.00 97.25 82 LEU A C 1
ATOM 653 O O . LEU A 1 82 ? -1.030 0.792 18.857 1.00 97.25 82 LEU A O 1
ATOM 657 N N . PRO A 1 83 ? 0.816 2.032 19.175 1.00 97.19 83 PRO A N 1
ATOM 658 C CA . PRO A 1 83 ? 0.141 3.000 20.038 1.00 97.19 83 PRO A CA 1
ATOM 659 C C . PRO A 1 83 ? -1.048 3.689 19.371 1.00 97.19 83 PRO A C 1
ATOM 661 O O . PRO A 1 83 ? -2.094 3.821 20.001 1.00 97.19 83 PRO A O 1
ATOM 664 N N . VAL A 1 84 ? -0.931 4.088 18.101 1.00 95.50 84 VAL A N 1
ATOM 665 C CA . VAL A 1 84 ? -2.036 4.711 17.357 1.00 95.50 84 VAL A CA 1
ATOM 666 C C . VAL A 1 84 ? -3.214 3.748 17.225 1.00 95.50 84 VAL A C 1
ATOM 668 O O . VAL A 1 84 ? -4.343 4.154 17.494 1.00 95.50 84 VAL A O 1
ATOM 671 N N . MET A 1 85 ? -2.984 2.474 16.896 1.00 95.44 85 MET A N 1
ATOM 672 C CA . MET A 1 85 ? -4.045 1.459 16.824 1.00 95.44 85 MET A CA 1
ATOM 673 C C . MET A 1 85 ? -4.730 1.261 18.183 1.00 95.44 85 MET A C 1
ATOM 675 O O . MET A 1 85 ? -5.959 1.259 18.261 1.00 95.44 85 MET A O 1
ATOM 679 N N . VAL A 1 86 ? -3.950 1.159 19.266 1.00 97.75 86 VAL A N 1
ATOM 680 C CA . VAL A 1 86 ? -4.471 1.003 20.635 1.00 97.75 86 VAL A CA 1
ATOM 681 C C . VAL A 1 86 ? -5.309 2.210 21.062 1.00 97.75 86 VAL A C 1
ATOM 683 O O . VAL A 1 86 ? -6.423 2.044 21.558 1.00 97.75 86 VAL A O 1
ATOM 686 N N . LEU A 1 87 ? -4.799 3.424 20.847 1.00 95.88 87 LEU A N 1
ATOM 687 C CA . LEU A 1 87 ? -5.458 4.667 21.256 1.00 95.88 87 LEU A CA 1
ATOM 688 C C . LEU A 1 87 ? -6.671 5.012 20.384 1.00 95.88 87 LEU A C 1
ATOM 690 O O . LEU A 1 87 ? -7.584 5.686 20.855 1.00 95.88 87 LEU A O 1
ATOM 694 N N . SER A 1 88 ? -6.711 4.533 19.139 1.00 93.94 88 SER A N 1
ATOM 695 C CA . SER A 1 88 ? -7.822 4.793 18.216 1.00 93.94 88 SER A CA 1
ATOM 696 C C . SER A 1 88 ? -9.026 3.879 18.449 1.00 93.94 88 SER A C 1
ATOM 698 O O . SER A 1 88 ? -10.125 4.200 17.995 1.00 93.94 88 SER A O 1
ATOM 700 N N . TYR A 1 89 ? -8.869 2.757 19.164 1.00 95.19 89 TYR A N 1
ATOM 701 C CA . TYR A 1 89 ? -9.949 1.783 19.362 1.00 95.19 89 TYR A CA 1
ATOM 702 C C . TYR A 1 89 ? -11.262 2.384 19.902 1.00 95.19 89 TYR A C 1
ATOM 704 O O . TYR A 1 89 ? -12.309 2.095 19.319 1.00 95.19 89 TYR A O 1
ATOM 712 N N . PRO A 1 90 ? -11.272 3.244 20.945 1.00 94.81 90 PRO A N 1
ATOM 713 C CA . PRO A 1 90 ? -12.516 3.843 21.430 1.00 94.81 90 PRO A CA 1
ATOM 714 C C . PRO A 1 90 ? -13.242 4.663 20.358 1.00 94.81 90 PRO A C 1
ATOM 716 O O . PRO A 1 90 ? -14.468 4.606 20.272 1.00 94.81 90 PRO A O 1
ATOM 719 N N . ALA A 1 91 ? -12.496 5.377 19.508 1.00 92.50 91 ALA A N 1
ATOM 720 C CA . ALA A 1 91 ? -13.063 6.142 18.402 1.00 92.50 91 ALA A CA 1
ATOM 721 C C . ALA A 1 91 ? -13.680 5.213 17.346 1.00 92.50 91 ALA A C 1
ATOM 723 O O . ALA A 1 91 ? -14.827 5.415 16.956 1.00 92.50 91 ALA A O 1
ATOM 724 N N . PHE A 1 92 ? -12.986 4.140 16.957 1.00 92.50 92 PHE A N 1
ATOM 725 C CA . PHE A 1 92 ? -13.545 3.131 16.050 1.00 92.50 92 PHE A CA 1
ATOM 726 C C . PHE A 1 92 ? -14.786 2.448 16.616 1.00 92.50 92 PHE A C 1
ATOM 728 O O . PHE A 1 92 ? -15.744 2.191 15.884 1.00 92.50 92 PHE A O 1
ATOM 735 N N . LYS A 1 93 ? -14.795 2.169 17.923 1.00 95.00 93 LYS A N 1
ATOM 736 C CA . LYS A 1 93 ? -15.958 1.575 18.574 1.00 95.00 93 LYS A CA 1
ATOM 737 C C . LYS A 1 93 ? -17.146 2.530 18.562 1.00 95.00 93 LYS A C 1
ATOM 739 O O . LYS A 1 93 ? -18.254 2.106 18.241 1.00 95.00 93 LYS A O 1
ATOM 744 N N . PHE A 1 94 ? -16.908 3.812 18.838 1.00 94.50 94 PHE A N 1
ATOM 745 C CA . PHE A 1 94 ? -17.913 4.868 18.714 1.00 94.50 94 PHE A CA 1
ATOM 746 C C . PHE A 1 94 ? -18.443 5.000 17.276 1.00 94.50 94 PHE A C 1
ATOM 748 O O . PHE A 1 94 ? -19.637 5.196 17.076 1.00 94.50 94 PHE A O 1
ATOM 755 N N . MET A 1 95 ? -17.578 4.811 16.278 1.00 93.50 95 MET A N 1
ATOM 756 C CA . MET A 1 95 ? -17.924 4.827 14.850 1.00 93.50 95 MET A CA 1
ATOM 757 C C . MET A 1 95 ? -18.627 3.549 14.357 1.00 93.50 95 MET A C 1
ATOM 759 O O . MET A 1 95 ? -18.964 3.455 13.181 1.00 93.50 95 MET A O 1
ATOM 763 N N . GLY A 1 96 ? -18.879 2.564 15.225 1.00 95.12 96 GLY A N 1
ATOM 764 C CA . GLY A 1 96 ? -19.679 1.381 14.890 1.00 95.12 96 GLY A CA 1
ATOM 765 C C . GLY A 1 96 ? -18.890 0.139 14.465 1.00 95.12 96 GLY A C 1
ATOM 766 O O . GLY A 1 96 ? -19.492 -0.789 13.917 1.00 95.12 96 GLY A O 1
ATOM 767 N N . LEU A 1 97 ? -17.578 0.081 14.737 1.00 96.31 97 LEU A N 1
ATOM 768 C CA . LEU A 1 97 ? -16.785 -1.140 14.552 1.00 96.31 97 LEU A CA 1
ATOM 769 C C . LEU A 1 97 ? -17.416 -2.319 15.314 1.00 96.31 97 LEU A C 1
ATOM 771 O O . LEU A 1 97 ? -17.758 -2.220 16.502 1.00 96.31 97 LEU A O 1
ATOM 775 N N . ARG A 1 98 ? -17.536 -3.453 14.619 1.00 95.94 98 ARG A N 1
ATOM 776 C CA . ARG A 1 98 ? -18.051 -4.716 15.167 1.00 95.94 98 ARG A CA 1
ATOM 777 C C . ARG A 1 98 ? -17.243 -5.915 14.684 1.00 95.94 98 ARG A C 1
ATOM 779 O O . ARG A 1 98 ? -16.866 -5.955 13.516 1.00 95.94 98 ARG A O 1
ATOM 786 N N . SER A 1 99 ? -17.018 -6.905 15.542 1.00 96.56 99 SER A N 1
ATOM 787 C CA . SER A 1 99 ? -16.396 -8.189 15.163 1.00 96.56 99 SER A CA 1
ATOM 788 C C . SER A 1 99 ? -17.336 -9.398 15.232 1.00 96.56 99 SER A C 1
ATOM 790 O O . SER A 1 99 ? -16.946 -10.489 14.824 1.00 96.56 99 SER A O 1
ATOM 792 N N . SER A 1 100 ? -18.548 -9.233 15.763 1.00 95.12 100 SER A N 1
ATOM 793 C CA . SER A 1 100 ? -19.500 -10.329 15.960 1.00 95.12 100 SER A CA 1
ATOM 794 C C . SER A 1 100 ? -20.080 -10.851 14.645 1.00 95.12 100 SER A C 1
ATOM 796 O O . SER A 1 100 ? -20.426 -10.058 13.768 1.00 95.12 100 SER A O 1
ATOM 798 N N . LEU A 1 101 ? -20.311 -12.166 14.575 1.00 94.50 101 LEU A N 1
ATOM 799 C CA . LEU A 1 101 ? -21.113 -12.791 13.519 1.00 94.50 101 LEU A CA 1
ATOM 800 C C . LEU A 1 101 ? -22.541 -12.200 13.431 1.00 94.50 101 LEU A C 1
ATOM 802 O O . LEU A 1 101 ? -23.058 -11.692 14.431 1.00 94.50 101 LEU A O 1
ATOM 806 N N . PRO A 1 102 ? -23.211 -12.310 12.264 1.00 94.88 102 PRO A N 1
ATOM 807 C CA . PRO A 1 102 ? -22.721 -12.903 11.012 1.00 94.88 102 PRO A CA 1
ATOM 808 C C . PRO A 1 102 ? -21.701 -12.010 10.290 1.00 94.88 102 PRO A C 1
ATOM 810 O O . PRO A 1 102 ? -21.743 -10.784 10.410 1.00 94.88 102 PRO A O 1
ATOM 813 N N . LEU A 1 103 ? -20.812 -12.622 9.497 1.00 96.38 103 LEU A N 1
ATOM 814 C CA . LEU A 1 103 ? -19.942 -11.866 8.597 1.00 96.38 103 LEU A CA 1
ATOM 815 C C . LEU A 1 103 ? -20.782 -11.044 7.599 1.00 96.38 103 LEU A C 1
ATOM 817 O O . LEU A 1 103 ? -21.869 -11.477 7.200 1.00 96.38 103 LEU A O 1
ATOM 821 N N . PRO A 1 104 ? -20.306 -9.861 7.163 1.00 95.94 104 PRO A N 1
ATOM 822 C CA . PRO A 1 104 ? -21.023 -9.075 6.171 1.00 95.94 104 PRO A CA 1
ATOM 823 C C . PRO A 1 104 ? -21.164 -9.846 4.864 1.00 95.94 104 PRO A C 1
ATOM 825 O O . PRO A 1 104 ? -20.232 -10.508 4.409 1.00 95.94 104 PRO A O 1
ATOM 828 N N . HIS A 1 105 ? -22.313 -9.690 4.214 1.00 96.25 105 HIS A N 1
ATOM 829 C CA . HIS A 1 105 ? -22.506 -10.226 2.876 1.00 96.25 105 HIS A CA 1
ATOM 830 C C . HIS A 1 105 ? -21.451 -9.653 1.913 1.00 96.25 105 HIS A C 1
ATOM 832 O O . HIS A 1 105 ? -21.121 -8.467 1.985 1.00 96.25 105 HIS A O 1
ATOM 838 N N . TRP A 1 106 ? -20.943 -10.471 0.987 1.00 95.94 106 TRP A N 1
ATOM 839 C CA . TRP A 1 106 ? -19.818 -10.103 0.116 1.00 95.94 106 TRP A CA 1
ATOM 840 C C . TRP A 1 106 ? -20.058 -8.807 -0.677 1.00 95.94 106 TRP A C 1
ATOM 842 O O . TRP A 1 106 ? -19.123 -8.043 -0.895 1.00 95.94 106 TRP A O 1
ATOM 852 N N . THR A 1 107 ? -21.307 -8.505 -1.051 1.00 98.06 107 THR A N 1
ATOM 853 C CA . THR A 1 107 ? -21.663 -7.248 -1.736 1.00 98.06 107 THR A CA 1
ATOM 854 C C . THR A 1 107 ? -21.400 -6.016 -0.872 1.00 98.06 107 THR A C 1
ATOM 856 O O . THR A 1 107 ? -20.921 -5.009 -1.387 1.00 98.06 107 THR A O 1
ATOM 859 N N . VAL A 1 108 ? -21.658 -6.099 0.439 1.00 98.06 108 VAL A N 1
ATOM 860 C CA . VAL A 1 108 ? -21.362 -5.024 1.398 1.00 98.06 108 VAL A CA 1
ATOM 861 C C . VAL A 1 108 ? -19.856 -4.824 1.477 1.00 98.06 108 VAL A C 1
ATOM 863 O O . VAL A 1 108 ? -19.391 -3.694 1.351 1.00 98.06 108 VAL A O 1
ATOM 866 N N . ILE A 1 109 ? -19.098 -5.920 1.592 1.00 98.38 109 ILE A N 1
ATOM 867 C CA . ILE A 1 109 ? -17.630 -5.894 1.635 1.00 98.38 109 ILE A CA 1
ATOM 868 C C . ILE A 1 109 ? -17.072 -5.207 0.386 1.00 98.38 109 ILE A C 1
ATOM 870 O O . ILE A 1 109 ? -16.324 -4.242 0.510 1.00 98.38 109 ILE A O 1
ATOM 874 N N . VAL A 1 110 ? -17.472 -5.654 -0.807 1.00 98.50 110 VAL A N 1
ATOM 875 C CA . VAL A 1 110 ? -17.001 -5.085 -2.079 1.00 98.50 110 VAL A CA 1
ATOM 876 C C . VAL A 1 110 ? -17.390 -3.612 -2.201 1.00 98.50 110 VAL A C 1
ATOM 878 O O . VAL A 1 110 ? -16.537 -2.793 -2.527 1.00 98.50 110 VAL A O 1
ATOM 881 N N . SER A 1 111 ? -18.638 -3.244 -1.889 1.00 98.50 111 SER A N 1
ATOM 882 C CA . SER A 1 111 ? -19.077 -1.842 -1.964 1.00 98.50 111 SER A CA 1
ATOM 883 C C . SER A 1 111 ? -18.292 -0.924 -1.026 1.00 98.50 111 SER A C 1
ATOM 885 O O . SER A 1 111 ? -17.919 0.178 -1.419 1.00 98.50 111 SER A O 1
ATOM 887 N N . GLN A 1 112 ? -17.996 -1.396 0.188 1.00 98.44 112 GLN A N 1
ATOM 888 C CA . GLN A 1 112 ? -17.233 -0.650 1.178 1.00 98.44 112 GLN A CA 1
ATOM 889 C C . GLN A 1 112 ? -15.777 -0.505 0.744 1.00 98.44 112 GLN A C 1
ATOM 891 O O . GLN A 1 112 ? -15.267 0.606 0.726 1.00 98.44 112 GLN A O 1
ATOM 896 N N . VAL A 1 113 ? -15.131 -1.592 0.317 1.00 98.62 113 VAL A N 1
ATOM 897 C CA . VAL A 1 113 ? -13.736 -1.562 -0.148 1.00 98.62 113 VAL A CA 1
ATOM 898 C C . VAL A 1 113 ? -13.567 -0.645 -1.363 1.00 98.62 113 VAL A C 1
ATOM 900 O O . VAL A 1 113 ? -12.639 0.157 -1.384 1.00 98.62 113 VAL A O 1
ATOM 903 N N . LEU A 1 114 ? -14.473 -0.698 -2.346 1.00 98.12 114 LEU A N 1
ATOM 904 C CA . LEU A 1 114 ? -14.434 0.213 -3.498 1.00 98.12 114 LEU A CA 1
ATOM 905 C C . LEU A 1 114 ? -14.618 1.675 -3.077 1.00 98.12 114 LEU A C 1
ATOM 907 O O . LEU A 1 114 ? -13.894 2.546 -3.552 1.00 98.12 114 LEU A O 1
ATOM 911 N N . PHE A 1 115 ? -15.556 1.943 -2.164 1.00 98.56 115 PHE A N 1
ATOM 912 C CA . PHE A 1 115 ? -15.734 3.277 -1.596 1.00 98.56 115 PHE A CA 1
ATOM 913 C C . PHE A 1 115 ? -14.467 3.763 -0.874 1.00 98.56 115 PHE A C 1
ATOM 915 O O . PHE A 1 115 ? -14.076 4.918 -1.044 1.00 98.56 115 PHE A O 1
ATOM 922 N N . TYR A 1 116 ? -13.795 2.890 -0.118 1.00 98.56 116 TYR A N 1
ATOM 923 C CA . TYR A 1 116 ? -12.561 3.237 0.587 1.00 98.56 116 TYR A CA 1
ATOM 924 C C . TYR A 1 116 ? -11.423 3.555 -0.372 1.00 98.56 116 TYR A C 1
ATOM 926 O O . TYR A 1 116 ? -10.756 4.559 -0.158 1.00 98.56 116 TYR A O 1
ATOM 934 N N . PHE A 1 117 ? -11.241 2.775 -1.442 1.00 98.12 117 PHE A N 1
ATOM 935 C CA . PHE A 1 117 ? -10.244 3.080 -2.471 1.00 98.12 117 PHE A CA 1
ATOM 936 C C . PHE A 1 117 ? -10.452 4.470 -3.071 1.00 98.12 117 PHE A C 1
ATOM 938 O O . PHE A 1 117 ? -9.513 5.252 -3.128 1.00 98.12 117 PHE A O 1
ATOM 945 N N . VAL A 1 118 ? -11.684 4.807 -3.467 1.00 97.62 118 VAL A N 1
ATOM 946 C CA . VAL A 1 118 ? -11.980 6.119 -4.068 1.00 97.62 118 VAL A CA 1
ATOM 947 C C . VAL A 1 118 ? -11.698 7.262 -3.090 1.00 97.62 118 VAL A C 1
ATOM 949 O O . VAL A 1 118 ? -11.126 8.282 -3.479 1.00 97.62 118 VAL A O 1
ATOM 952 N N . LEU A 1 119 ? -12.105 7.112 -1.827 1.00 98.25 119 LEU A N 1
ATOM 953 C CA . LEU A 1 119 ? -11.935 8.162 -0.826 1.00 98.25 119 LEU A CA 1
ATOM 954 C C . LEU A 1 119 ? -10.476 8.319 -0.382 1.00 98.25 119 LEU A C 1
ATOM 956 O O . LEU A 1 119 ? -10.004 9.448 -0.242 1.00 98.25 119 LEU A O 1
ATOM 960 N N . GLU A 1 120 ? -9.774 7.208 -0.170 1.00 98.19 120 GLU A N 1
ATOM 961 C CA . GLU A 1 120 ? -8.359 7.206 0.198 1.00 98.19 120 GLU A CA 1
ATOM 962 C C . GLU A 1 120 ? -7.513 7.811 -0.920 1.00 98.19 120 GLU A C 1
ATOM 964 O O . GLU A 1 120 ? -6.754 8.730 -0.626 1.00 98.19 120 GLU A O 1
ATOM 969 N N . ASP A 1 121 ? -7.734 7.432 -2.186 1.00 97.69 121 ASP A N 1
ATOM 970 C CA . ASP A 1 121 ? -7.022 8.019 -3.329 1.00 97.69 121 ASP A CA 1
ATOM 971 C C . ASP A 1 121 ? -7.180 9.538 -3.381 1.00 97.69 121 ASP A C 1
ATOM 973 O O . ASP A 1 121 ? -6.215 10.266 -3.615 1.00 97.69 121 ASP A O 1
ATOM 977 N N . PHE A 1 122 ? -8.400 10.033 -3.158 1.00 98.12 122 PHE A N 1
ATOM 978 C CA . PHE A 1 122 ? -8.672 11.465 -3.186 1.00 98.12 122 PHE A CA 1
ATOM 979 C C . PHE A 1 122 ? -7.923 12.206 -2.070 1.00 98.12 122 PHE A C 1
ATOM 981 O O . PHE A 1 122 ? -7.273 13.223 -2.326 1.00 98.12 122 PHE A O 1
ATOM 988 N N . ILE A 1 123 ? -8.003 11.712 -0.830 1.00 98.31 123 ILE A N 1
ATOM 989 C CA . ILE A 1 123 ? -7.342 12.338 0.327 1.00 98.31 123 ILE A CA 1
ATOM 990 C C . ILE A 1 123 ? -5.819 12.243 0.184 1.00 98.31 123 ILE A C 1
ATOM 992 O O . ILE A 1 123 ? -5.115 13.235 0.403 1.00 98.31 123 ILE A O 1
ATOM 996 N N . PHE A 1 124 ? -5.321 11.072 -0.208 1.00 98.38 124 PHE A N 1
ATOM 997 C CA . PHE A 1 124 ? -3.905 10.807 -0.405 1.00 98.38 124 PHE A CA 1
ATOM 998 C C . PHE A 1 124 ? -3.331 11.706 -1.492 1.00 98.38 124 PHE A C 1
ATOM 1000 O O . PHE A 1 124 ? -2.353 12.391 -1.223 1.00 98.38 124 PHE A O 1
ATOM 1007 N N . TYR A 1 125 ? -3.959 11.800 -2.669 1.00 98.19 125 TYR A N 1
ATOM 1008 C CA . TYR A 1 125 ? -3.470 12.636 -3.770 1.00 98.19 125 TYR A CA 1
ATOM 1009 C C . TYR A 1 125 ? -3.204 14.084 -3.325 1.00 98.19 125 TYR A C 1
ATOM 1011 O O . TYR A 1 125 ? -2.129 14.638 -3.568 1.00 98.19 125 TYR A O 1
ATOM 1019 N N . TRP A 1 126 ? -4.160 14.703 -2.623 1.00 97.94 126 TRP A N 1
ATOM 1020 C CA . TRP A 1 126 ? -4.003 16.082 -2.155 1.00 97.94 126 TRP A CA 1
ATOM 1021 C C . TRP A 1 126 ? -2.961 16.221 -1.052 1.00 97.94 126 TRP A C 1
ATOM 1023 O O . TRP A 1 126 ? -2.172 17.170 -1.076 1.00 97.94 126 TRP A O 1
ATOM 1033 N N . GLY A 1 127 ? -2.938 15.299 -0.090 1.00 97.94 127 GLY A N 1
ATOM 1034 C CA . GLY A 1 127 ? -1.960 15.356 0.989 1.00 97.94 127 GLY A CA 1
ATOM 1035 C C . GLY A 1 127 ? -0.544 15.040 0.517 1.00 97.94 127 GLY A C 1
ATOM 1036 O O . GLY A 1 127 ? 0.381 15.754 0.888 1.00 97.94 127 GLY A O 1
ATOM 1037 N N . HIS A 1 128 ? -0.368 14.077 -0.383 1.00 97.75 128 HIS A N 1
ATOM 1038 C CA . HIS A 1 128 ? 0.911 13.760 -1.010 1.00 97.75 128 HIS A CA 1
ATOM 1039 C C . HIS A 1 128 ? 1.422 14.941 -1.844 1.00 97.75 128 HIS A C 1
ATOM 1041 O O . HIS A 1 128 ? 2.559 15.388 -1.675 1.00 97.75 128 HIS A O 1
ATOM 1047 N N . ARG A 1 129 ? 0.555 15.566 -2.647 1.00 97.06 129 ARG A N 1
ATOM 1048 C CA . ARG A 1 129 ? 0.898 16.810 -3.346 1.00 97.06 129 ARG A CA 1
ATOM 1049 C C . ARG A 1 129 ? 1.297 17.933 -2.381 1.00 97.06 129 ARG A C 1
ATOM 1051 O O . ARG A 1 129 ? 2.238 18.676 -2.658 1.00 97.06 129 ARG A O 1
ATOM 1058 N N . ALA A 1 130 ? 0.617 18.066 -1.240 1.00 97.12 130 ALA A N 1
ATOM 1059 C CA . ALA A 1 130 ? 0.981 19.039 -0.210 1.00 97.12 130 ALA A CA 1
ATOM 1060 C C . ALA A 1 130 ? 2.330 18.710 0.455 1.00 97.12 130 ALA A C 1
ATOM 1062 O O . ALA A 1 130 ? 3.130 19.619 0.699 1.00 97.12 130 ALA A O 1
ATOM 1063 N N . LEU A 1 131 ? 2.626 17.429 0.689 1.00 97.38 131 LEU A N 1
ATOM 1064 C CA . LEU A 1 131 ? 3.907 16.953 1.217 1.00 97.38 131 LEU A CA 1
ATOM 1065 C C . LEU A 1 131 ? 5.088 17.319 0.304 1.00 97.38 131 LEU A C 1
ATOM 1067 O O . LEU A 1 131 ? 6.181 17.565 0.807 1.00 97.38 131 LEU A O 1
ATOM 1071 N N . HIS A 1 132 ? 4.864 17.486 -1.003 1.00 97.06 132 HIS A N 1
ATOM 1072 C CA . HIS A 1 132 ? 5.868 17.984 -1.960 1.00 97.06 132 HIS A CA 1
ATOM 1073 C C . HIS A 1 132 ? 6.052 19.506 -1.990 1.00 97.06 132 HIS A C 1
ATOM 1075 O O . HIS A 1 132 ? 6.885 20.028 -2.735 1.00 97.06 132 HIS A O 1
ATOM 1081 N N . THR A 1 133 ? 5.347 20.265 -1.147 1.00 95.88 133 THR A N 1
ATOM 1082 C CA . THR A 1 133 ? 5.671 21.686 -0.957 1.00 95.88 133 THR A CA 1
ATOM 1083 C C . THR A 1 133 ? 7.029 21.846 -0.272 1.00 95.88 133 THR A C 1
ATOM 1085 O O . THR A 1 133 ? 7.416 21.051 0.578 1.00 95.88 133 THR A O 1
ATOM 1088 N N . LYS A 1 134 ? 7.765 22.919 -0.592 1.00 95.88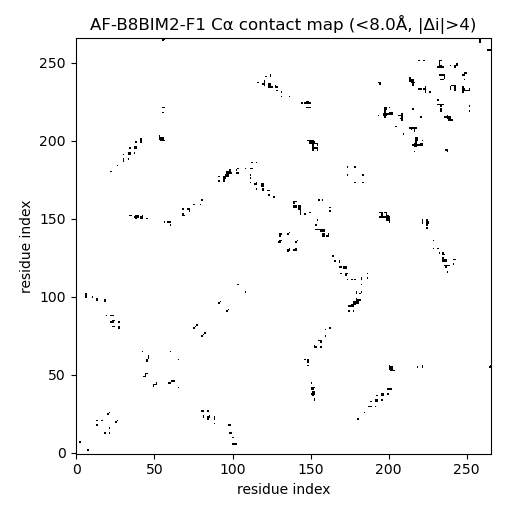 134 LYS A N 1
ATOM 1089 C CA . LYS A 1 134 ? 9.164 23.125 -0.159 1.00 95.88 134 LYS A CA 1
ATOM 1090 C C . LYS A 1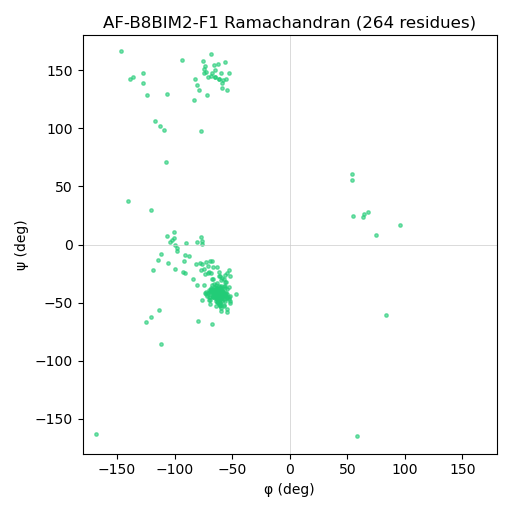 134 ? 9.420 22.856 1.331 1.00 95.88 134 LYS A C 1
ATOM 1092 O O . LYS A 1 134 ? 10.454 22.288 1.678 1.00 95.88 134 LYS A O 1
ATOM 1097 N N . TRP A 1 135 ? 8.527 23.313 2.213 1.00 97.19 135 TRP A N 1
ATOM 1098 C CA . TRP A 1 135 ? 8.707 23.148 3.656 1.00 97.19 135 TRP A CA 1
ATOM 1099 C C . TRP A 1 135 ? 8.397 21.722 4.116 1.00 97.19 135 TRP A C 1
ATOM 1101 O O . TRP A 1 135 ? 9.217 21.146 4.833 1.00 97.19 135 TRP A O 1
ATOM 1111 N N . LEU A 1 136 ? 7.260 21.159 3.691 1.00 97.62 136 LEU A N 1
ATOM 1112 C CA . LEU A 1 136 ? 6.858 19.804 4.069 1.00 97.62 136 LEU A CA 1
ATOM 1113 C C . LEU A 1 136 ? 7.810 18.766 3.480 1.00 97.62 136 LEU A C 1
ATOM 1115 O O . LEU A 1 136 ? 8.231 17.863 4.197 1.00 97.62 136 LEU A O 1
ATOM 1119 N N . TYR A 1 137 ? 8.265 18.962 2.243 1.00 97.31 137 TYR A N 1
ATOM 1120 C CA . TYR A 1 137 ? 9.245 18.080 1.632 1.00 97.31 137 TYR A CA 1
ATOM 1121 C C . TYR A 1 137 ? 10.530 18.076 2.448 1.00 97.31 137 TYR A C 1
ATOM 1123 O O . TYR A 1 137 ? 10.985 17.034 2.898 1.00 97.31 137 TYR A O 1
ATOM 1131 N N . LYS A 1 138 ? 11.096 19.256 2.722 1.00 96.81 138 LYS A N 1
ATOM 1132 C CA . LYS A 1 138 ? 12.379 19.357 3.424 1.00 96.81 138 LYS A CA 1
ATOM 1133 C C . LYS A 1 138 ? 12.362 18.686 4.803 1.00 96.81 138 LYS A C 1
ATOM 1135 O O . LYS A 1 138 ? 13.360 18.062 5.153 1.00 96.81 138 LYS A O 1
ATOM 1140 N N . HIS A 1 139 ? 11.286 18.840 5.574 1.00 97.75 139 HIS A N 1
ATOM 1141 C CA . HIS A 1 139 ? 11.265 18.450 6.991 1.00 97.75 139 HIS A CA 1
ATOM 1142 C C . HIS A 1 139 ? 10.480 17.170 7.294 1.00 97.75 139 HIS A C 1
ATOM 1144 O O . HIS A 1 139 ? 10.639 16.630 8.384 1.00 97.75 139 HIS A O 1
ATOM 1150 N N . VAL A 1 140 ? 9.633 16.704 6.376 1.00 97.94 140 VAL A N 1
ATOM 1151 C CA . VAL A 1 140 ? 8.753 15.547 6.589 1.00 97.94 140 VAL A CA 1
ATOM 1152 C C . VAL A 1 140 ? 8.987 14.517 5.488 1.00 97.94 140 VAL A C 1
ATOM 1154 O O . VAL A 1 140 ? 9.554 13.460 5.750 1.00 97.94 140 VAL A O 1
ATOM 1157 N N . HIS A 1 141 ? 8.636 14.857 4.248 1.00 97.50 141 HIS A N 1
ATOM 1158 C CA . HIS A 1 141 ? 8.563 13.878 3.159 1.00 97.50 141 HIS A CA 1
ATOM 1159 C C . HIS A 1 141 ? 9.929 13.482 2.573 1.00 97.50 141 HIS A C 1
ATOM 1161 O O . HIS A 1 141 ? 10.070 12.444 1.933 1.00 97.50 141 HIS A O 1
ATOM 1167 N N . SER A 1 142 ? 10.983 14.254 2.849 1.00 97.06 142 SER A N 1
ATOM 1168 C CA . SER A 1 142 ? 12.362 13.890 2.506 1.00 97.06 142 SER A CA 1
ATOM 1169 C C . SER A 1 142 ? 12.826 12.605 3.192 1.00 97.06 142 SER A C 1
ATOM 1171 O O . SER A 1 142 ? 13.733 11.957 2.680 1.00 97.06 142 SER A O 1
ATOM 1173 N N . VAL A 1 143 ? 12.213 12.224 4.323 1.00 97.12 143 VAL A N 1
ATOM 1174 C CA . VAL A 1 143 ? 12.466 10.933 4.980 1.00 97.12 143 VAL A CA 1
ATOM 1175 C C . VAL A 1 143 ? 11.955 9.795 4.103 1.00 97.12 143 VAL A C 1
ATOM 1177 O O . VAL A 1 143 ? 12.679 8.833 3.885 1.00 97.12 143 VAL A O 1
ATOM 1180 N N . HIS A 1 144 ? 10.751 9.925 3.546 1.00 97.44 144 HIS A N 1
ATOM 1181 C CA . HIS A 1 144 ? 10.205 8.934 2.624 1.00 97.44 144 HIS A CA 1
ATOM 1182 C C . HIS A 1 144 ? 11.049 8.817 1.344 1.00 97.44 144 HIS A C 1
ATOM 1184 O O . HIS A 1 144 ? 11.427 7.721 0.934 1.00 97.44 144 HIS A O 1
ATOM 1190 N N . HIS A 1 145 ? 11.479 9.958 0.797 1.00 97.00 145 HIS A N 1
ATOM 1191 C CA . HIS A 1 145 ? 12.381 10.036 -0.362 1.00 97.00 145 HIS A CA 1
ATOM 1192 C C . HIS A 1 145 ? 13.865 9.750 -0.042 1.00 97.00 145 HIS A C 1
ATOM 1194 O O . HIS A 1 145 ? 14.724 9.878 -0.918 1.00 97.00 145 HIS A O 1
ATOM 1200 N N . GLU A 1 146 ? 14.212 9.339 1.188 1.00 96.12 146 GLU A N 1
ATOM 1201 C CA . GLU A 1 146 ? 15.583 8.931 1.551 1.00 96.12 146 GLU A CA 1
ATOM 1202 C C . GLU A 1 146 ? 16.045 7.738 0.683 1.00 96.12 146 GLU A C 1
ATOM 1204 O O . GLU A 1 146 ? 17.227 7.627 0.334 1.00 96.12 146 GLU A O 1
ATOM 1209 N N . TYR A 1 147 ? 15.112 6.877 0.263 1.00 95.62 147 TYR A N 1
ATOM 1210 C CA . TYR A 1 147 ? 15.359 5.715 -0.594 1.00 95.62 147 TYR A CA 1
ATOM 1211 C C . TYR A 1 147 ? 14.834 5.931 -2.016 1.00 95.62 147 TYR A C 1
ATOM 1213 O O . TYR A 1 147 ? 13.902 5.266 -2.449 1.00 95.62 147 TYR A O 1
ATOM 1221 N N . ALA A 1 148 ? 15.504 6.804 -2.776 1.00 95.50 148 ALA A N 1
ATOM 1222 C CA . ALA A 1 148 ? 15.149 7.117 -4.169 1.00 95.50 148 ALA A CA 1
ATOM 1223 C C . ALA A 1 148 ? 15.020 5.893 -5.106 1.00 95.50 148 ALA A C 1
ATOM 1225 O O . ALA A 1 148 ? 14.387 5.989 -6.152 1.00 95.50 148 ALA A O 1
ATOM 1226 N N . THR A 1 149 ? 15.636 4.756 -4.757 1.00 96.75 149 THR A N 1
ATOM 1227 C CA . THR A 1 149 ? 15.351 3.454 -5.374 1.00 96.75 149 THR A CA 1
ATOM 1228 C C . THR A 1 149 ? 14.606 2.593 -4.348 1.00 96.75 149 THR A C 1
ATOM 1230 O O . THR A 1 149 ? 15.258 2.044 -3.453 1.00 96.75 149 THR A O 1
ATOM 1233 N N . PRO A 1 150 ? 13.272 2.496 -4.418 1.00 97.62 150 PRO A N 1
ATOM 1234 C CA . PRO A 1 150 ? 12.484 1.809 -3.399 1.00 97.62 150 PRO A CA 1
ATOM 1235 C C . PRO A 1 150 ? 12.606 0.270 -3.519 1.00 97.62 150 PRO A C 1
ATOM 1237 O O . PRO A 1 150 ? 13.012 -0.253 -4.558 1.00 97.62 150 PRO A O 1
ATOM 1240 N N . PHE A 1 151 ? 12.329 -0.467 -2.432 1.00 97.75 151 PHE A N 1
ATOM 1241 C CA . PHE A 1 151 ? 12.443 -1.944 -2.380 1.00 97.75 151 PHE A CA 1
ATOM 1242 C C . PHE A 1 151 ? 11.323 -2.640 -1.584 1.00 97.75 151 PHE A C 1
ATOM 1244 O O . PHE A 1 151 ? 11.542 -3.639 -0.895 1.00 97.75 151 PHE A O 1
ATOM 1251 N N . GLY A 1 152 ? 10.099 -2.139 -1.674 1.00 98.06 152 GLY A N 1
ATOM 1252 C CA . GLY A 1 152 ? 8.888 -2.702 -1.070 1.00 98.06 152 GLY A CA 1
ATOM 1253 C C . GLY A 1 152 ? 8.728 -2.273 0.381 1.00 98.06 152 GLY A C 1
ATOM 1254 O O . GLY A 1 152 ? 7.795 -1.547 0.700 1.00 98.06 152 GLY A O 1
ATOM 1255 N N . LEU A 1 153 ? 9.685 -2.617 1.249 1.00 98.38 153 LEU A N 1
ATOM 1256 C CA . LEU A 1 153 ? 9.667 -2.202 2.664 1.00 98.38 153 LEU A CA 1
ATOM 1257 C C . LEU A 1 153 ? 9.870 -0.691 2.865 1.00 98.38 153 LEU A C 1
ATOM 1259 O O . LEU A 1 153 ? 9.638 -0.175 3.949 1.00 98.38 153 LEU A O 1
ATOM 1263 N N . THR A 1 154 ? 10.319 0.032 1.842 1.00 97.94 154 THR A N 1
ATOM 1264 C CA . THR A 1 154 ? 10.435 1.497 1.891 1.00 97.94 154 THR A CA 1
ATOM 1265 C C . THR A 1 154 ? 9.080 2.202 1.838 1.00 97.94 154 THR A C 1
ATOM 1267 O O . THR A 1 154 ? 9.026 3.377 2.177 1.00 97.94 154 THR A O 1
ATOM 1270 N N . SER A 1 155 ? 8.001 1.505 1.452 1.00 98.00 155 SER A N 1
ATOM 1271 C CA . SER A 1 155 ? 6.639 2.063 1.359 1.00 98.00 155 SER A CA 1
ATOM 1272 C C . SER A 1 155 ? 6.156 2.720 2.650 1.00 98.00 155 SER A C 1
ATOM 1274 O O . SER A 1 155 ? 5.538 3.777 2.607 1.00 98.00 155 SER A O 1
ATOM 1276 N N . GLU A 1 156 ? 6.490 2.139 3.802 1.00 97.69 156 GLU A N 1
ATOM 1277 C CA . GLU A 1 156 ? 6.102 2.661 5.120 1.00 97.69 156 GLU A CA 1
ATOM 1278 C C . GLU A 1 156 ? 7.277 3.295 5.882 1.00 97.69 156 GLU A C 1
ATOM 1280 O O . GLU A 1 156 ? 7.153 3.708 7.038 1.00 97.69 156 GLU A O 1
ATOM 1285 N N . TYR A 1 157 ? 8.437 3.441 5.232 1.00 97.75 157 TYR A N 1
ATOM 1286 C CA . TYR A 1 157 ? 9.528 4.235 5.781 1.00 97.75 157 TYR A CA 1
ATOM 1287 C C . TYR A 1 157 ? 9.217 5.719 5.585 1.00 97.75 157 TYR A C 1
ATOM 1289 O O . TYR A 1 157 ? 9.437 6.279 4.514 1.00 97.75 157 TYR A O 1
ATOM 1297 N N . ALA A 1 158 ? 8.692 6.360 6.626 1.00 97.44 158 ALA A N 1
ATOM 1298 C CA . ALA A 1 158 ? 8.295 7.760 6.576 1.00 97.44 158 ALA A CA 1
ATOM 1299 C C . ALA A 1 158 ? 8.497 8.466 7.922 1.00 97.44 158 ALA A C 1
ATOM 1301 O O . ALA A 1 158 ? 8.702 7.851 8.972 1.00 97.44 158 ALA A O 1
ATOM 1302 N N . HIS A 1 159 ? 8.433 9.795 7.898 1.00 97.00 159 HIS A N 1
ATOM 1303 C CA . HIS A 1 159 ? 8.425 10.592 9.119 1.00 97.00 159 HIS A CA 1
ATOM 1304 C C . HIS A 1 159 ? 7.145 10.305 9.940 1.00 97.00 159 HIS A C 1
ATOM 1306 O O . HIS A 1 159 ? 6.076 10.181 9.344 1.00 97.00 159 HIS A O 1
ATOM 1312 N N . PRO A 1 160 ? 7.167 10.290 11.291 1.00 95.69 160 PRO A N 1
ATOM 1313 C CA . PRO A 1 160 ? 5.972 9.999 12.100 1.00 95.69 160 PRO A CA 1
ATOM 1314 C C . PRO A 1 160 ? 4.737 10.850 11.771 1.00 95.69 160 PRO A C 1
ATOM 1316 O O . PRO A 1 160 ? 3.618 10.354 11.780 1.00 95.69 160 PRO A O 1
ATOM 1319 N N . ALA A 1 161 ? 4.924 12.130 11.435 1.00 96.44 161 ALA A N 1
ATOM 1320 C CA . ALA A 1 161 ? 3.821 12.994 10.996 1.00 96.44 161 ALA A CA 1
ATOM 1321 C C . ALA A 1 161 ? 3.172 12.527 9.679 1.00 96.44 161 ALA A C 1
ATOM 1323 O O . ALA A 1 161 ? 1.964 12.663 9.507 1.00 96.44 161 ALA A O 1
ATOM 1324 N N . GLU A 1 162 ? 3.965 11.972 8.765 1.00 97.19 162 GLU A N 1
ATOM 1325 C CA . GLU A 1 162 ? 3.473 11.398 7.515 1.00 97.19 162 GLU A CA 1
ATOM 1326 C C . GLU A 1 162 ? 2.764 10.068 7.769 1.00 97.19 162 GLU A C 1
ATOM 1328 O O . GLU A 1 162 ? 1.655 9.889 7.284 1.00 97.19 162 GLU A O 1
ATOM 1333 N N . ILE A 1 163 ? 3.309 9.209 8.636 1.00 95.69 163 ILE A N 1
ATOM 1334 C CA . ILE A 1 163 ? 2.641 7.977 9.092 1.00 95.69 163 ILE A CA 1
ATOM 1335 C C . ILE A 1 163 ? 1.231 8.279 9.630 1.00 95.69 163 ILE A C 1
ATOM 1337 O O . ILE A 1 163 ? 0.266 7.610 9.266 1.00 95.69 163 ILE A O 1
ATOM 1341 N N . LEU A 1 164 ? 1.082 9.321 10.457 1.00 95.44 164 LEU A N 1
ATOM 1342 C CA . LEU A 1 164 ? -0.225 9.734 10.984 1.00 95.44 164 LEU A CA 1
ATOM 1343 C C . LEU A 1 164 ? -1.178 10.230 9.887 1.00 95.44 164 LEU A C 1
ATOM 1345 O O . LEU A 1 164 ? -2.365 9.908 9.923 1.00 95.44 164 LEU A O 1
ATOM 1349 N N . PHE A 1 165 ? -0.676 10.996 8.915 1.00 96.00 165 PHE A N 1
ATOM 1350 C CA . PHE A 1 165 ? -1.469 11.444 7.768 1.00 96.00 165 PHE A CA 1
ATOM 1351 C C . PHE A 1 165 ? -1.939 10.262 6.903 1.00 96.00 165 PHE A C 1
ATOM 1353 O O . PHE A 1 165 ? -3.123 10.178 6.578 1.00 96.00 165 PHE A O 1
ATOM 1360 N N . LEU A 1 166 ? -1.042 9.332 6.575 1.00 94.00 166 LEU A N 1
ATOM 1361 C CA . LEU A 1 166 ? -1.345 8.144 5.771 1.00 94.00 166 LEU A CA 1
ATOM 1362 C C . LEU A 1 166 ? -2.333 7.215 6.483 1.00 94.00 166 LEU A C 1
ATOM 1364 O O . LEU A 1 166 ? -3.307 6.748 5.885 1.00 94.00 166 LEU A O 1
ATOM 1368 N N . GLY A 1 167 ? -2.136 7.013 7.788 1.00 93.81 167 GLY A N 1
ATOM 1369 C CA . GLY A 1 167 ? -3.071 6.283 8.637 1.00 93.81 167 GLY A CA 1
ATOM 1370 C C . GLY A 1 167 ? -4.452 6.938 8.654 1.00 93.81 167 GLY A C 1
ATOM 1371 O O . GLY A 1 167 ? -5.459 6.251 8.499 1.00 93.81 167 GLY A O 1
ATOM 1372 N N . PHE A 1 168 ? -4.517 8.268 8.760 1.00 94.50 168 PHE A N 1
ATOM 1373 C CA . PHE A 1 168 ? -5.775 9.007 8.659 1.00 94.50 168 PHE A CA 1
ATOM 1374 C C . PHE A 1 168 ? -6.451 8.798 7.297 1.00 94.50 168 PHE A C 1
ATOM 1376 O O . PHE A 1 168 ? -7.608 8.381 7.267 1.00 94.50 168 PHE A O 1
ATOM 1383 N N . ALA A 1 169 ? -5.741 9.009 6.184 1.00 96.12 169 ALA A N 1
ATOM 1384 C CA . ALA A 1 169 ? -6.287 8.829 4.834 1.00 96.12 169 ALA A CA 1
ATOM 1385 C C . ALA A 1 169 ? -6.876 7.421 4.629 1.00 96.12 169 ALA A C 1
ATOM 1387 O O . ALA A 1 169 ? -7.988 7.278 4.119 1.00 96.12 169 ALA A O 1
ATOM 1388 N N . THR A 1 170 ? -6.185 6.395 5.133 1.00 96.19 170 THR A N 1
ATOM 1389 C CA . THR A 1 170 ? -6.608 4.986 5.061 1.00 96.19 170 THR A CA 1
ATOM 1390 C C . THR A 1 170 ? -7.863 4.690 5.890 1.00 96.19 170 THR A C 1
ATOM 1392 O O . THR A 1 170 ? -8.641 3.795 5.555 1.00 96.19 170 THR A O 1
ATOM 1395 N N . ILE A 1 171 ? -8.082 5.421 6.984 1.00 95.31 171 ILE A N 1
ATOM 1396 C CA . ILE A 1 171 ? -9.116 5.113 7.979 1.00 95.31 171 ILE A CA 1
ATOM 1397 C C . ILE A 1 171 ? -10.387 5.949 7.836 1.00 95.31 171 ILE A C 1
ATOM 1399 O O . ILE A 1 171 ? -11.441 5.494 8.280 1.00 95.31 171 ILE A O 1
ATOM 1403 N N . VAL A 1 172 ? -10.353 7.117 7.189 1.00 95.94 172 VAL A N 1
ATOM 1404 C CA . VAL A 1 172 ? -11.551 7.967 7.036 1.00 95.94 172 VAL A CA 1
ATOM 1405 C C . VAL A 1 172 ? -12.721 7.206 6.394 1.00 95.94 172 VAL A C 1
ATOM 1407 O O . VAL A 1 172 ? -13.844 7.302 6.881 1.00 95.94 172 VAL A O 1
ATOM 1410 N N . GLY A 1 173 ? -12.483 6.397 5.358 1.00 97.25 173 GLY A N 1
ATOM 1411 C CA . GLY A 1 173 ? -13.531 5.574 4.732 1.00 97.25 173 GLY A CA 1
ATOM 1412 C C . GLY A 1 173 ? -14.190 4.583 5.706 1.00 97.25 173 GLY A C 1
ATOM 1413 O O . GLY A 1 173 ? -15.408 4.647 5.914 1.00 97.25 173 GLY A O 1
ATOM 1414 N N . PRO A 1 174 ? -13.411 3.693 6.346 1.00 97.06 174 PRO A N 1
ATOM 1415 C CA . PRO A 1 174 ? -13.892 2.843 7.433 1.00 97.06 174 PRO A CA 1
ATOM 1416 C C . PRO A 1 174 ? -14.606 3.609 8.559 1.00 97.06 174 PRO A C 1
ATOM 1418 O O . PRO A 1 174 ? -15.683 3.212 8.996 1.00 97.06 174 PRO A O 1
ATOM 1421 N N . ALA A 1 175 ? -14.066 4.742 9.003 1.00 95.12 175 ALA A N 1
ATOM 1422 C CA . ALA A 1 175 ? -14.662 5.559 10.059 1.00 95.12 175 ALA A CA 1
ATOM 1423 C C . ALA A 1 175 ? -16.078 6.054 9.709 1.00 95.12 175 ALA A C 1
ATOM 1425 O O . ALA A 1 175 ? -16.942 6.112 10.580 1.00 95.12 175 ALA A O 1
ATOM 1426 N N . LEU A 1 176 ? -16.339 6.371 8.437 1.00 95.88 176 LEU A N 1
ATOM 1427 C CA . LEU A 1 176 ? -17.647 6.848 7.970 1.00 95.88 176 LEU A CA 1
ATOM 1428 C C . LEU A 1 176 ? -18.714 5.751 7.878 1.00 95.88 176 LEU A C 1
ATOM 1430 O O . LEU A 1 176 ? -19.904 6.056 7.839 1.00 95.88 176 LEU A O 1
ATOM 1434 N N . THR A 1 177 ? -18.311 4.485 7.802 1.00 96.12 177 THR A N 1
ATOM 1435 C CA . THR A 1 177 ? -19.222 3.369 7.497 1.00 96.12 177 THR A CA 1
ATOM 1436 C C . THR A 1 177 ? -19.398 2.385 8.650 1.00 96.12 177 THR A C 1
ATOM 1438 O O . THR A 1 177 ? -20.313 1.561 8.590 1.00 96.12 177 THR A O 1
ATOM 1441 N N . GLY A 1 178 ? -18.545 2.444 9.679 1.00 94.94 178 GLY A N 1
ATOM 1442 C CA . GLY A 1 178 ? -18.574 1.517 10.812 1.00 94.94 178 GLY A CA 1
ATOM 1443 C C . GLY A 1 178 ? -18.513 0.052 10.363 1.00 94.94 178 GLY A C 1
ATOM 1444 O O . GLY A 1 178 ? -19.477 -0.698 10.581 1.00 94.94 178 GLY A O 1
ATOM 1445 N N . PRO A 1 179 ? -17.441 -0.369 9.662 1.00 96.88 179 PRO A N 1
ATOM 1446 C CA . PRO A 1 179 ? -17.381 -1.682 9.052 1.00 96.88 179 PRO A CA 1
ATOM 1447 C C . PRO A 1 179 ? -17.308 -2.781 10.100 1.00 96.88 179 PRO A C 1
ATOM 1449 O O . PRO A 1 179 ? -16.944 -2.587 11.261 1.00 96.88 179 PRO A O 1
ATOM 1452 N N . HIS A 1 180 ? -17.592 -3.991 9.643 1.00 97.88 180 HIS A N 1
ATOM 1453 C CA . HIS A 1 180 ? -17.185 -5.168 10.382 1.00 97.88 180 HIS A CA 1
ATOM 1454 C C . HIS A 1 180 ? -15.653 -5.307 10.340 1.00 97.88 180 HIS A C 1
ATOM 1456 O O . HIS A 1 180 ? -15.034 -5.018 9.312 1.00 97.88 180 HIS A O 1
ATOM 1462 N N . LEU A 1 181 ? -15.039 -5.801 11.417 1.00 97.75 181 LEU A N 1
ATOM 1463 C CA . LEU A 1 181 ? -13.584 -5.939 11.539 1.00 97.75 181 LEU A CA 1
ATOM 1464 C C . LEU A 1 181 ? -12.983 -6.772 10.398 1.00 97.75 181 LEU A C 1
ATOM 1466 O O . LEU A 1 181 ? -11.941 -6.414 9.869 1.00 97.75 181 LEU A O 1
ATOM 1470 N N . PHE A 1 182 ? -13.679 -7.822 9.956 1.00 97.94 182 PHE A N 1
ATOM 1471 C CA . PHE A 1 182 ? -13.300 -8.594 8.766 1.00 97.94 182 PHE A CA 1
ATOM 1472 C C . PHE A 1 182 ? -13.122 -7.719 7.510 1.00 97.94 182 PHE A C 1
ATOM 1474 O O . PHE A 1 182 ? -12.132 -7.852 6.796 1.00 97.94 182 PHE A O 1
ATOM 1481 N N . THR A 1 183 ? -14.052 -6.794 7.247 1.00 98.25 183 THR A N 1
ATOM 1482 C CA . THR A 1 183 ? -13.957 -5.869 6.108 1.00 98.25 183 THR A CA 1
ATOM 1483 C C . THR A 1 183 ? -12.813 -4.878 6.292 1.00 98.25 183 THR A C 1
ATOM 1485 O O . THR A 1 183 ? -12.110 -4.584 5.329 1.00 98.25 183 THR A O 1
ATOM 1488 N N . LEU A 1 184 ? -12.593 -4.395 7.520 1.00 97.62 184 LEU A N 1
ATOM 1489 C CA . LEU A 1 184 ? -11.462 -3.524 7.844 1.00 97.62 184 LEU A CA 1
ATOM 1490 C C . LEU A 1 184 ? -10.116 -4.236 7.638 1.00 97.62 184 LEU A C 1
ATOM 1492 O O . LEU A 1 184 ? -9.199 -3.649 7.075 1.00 97.62 184 LEU A O 1
ATOM 1496 N N . TRP A 1 185 ? -10.002 -5.504 8.037 1.00 98.25 185 TRP A N 1
ATOM 1497 C CA . TRP A 1 185 ? -8.810 -6.315 7.794 1.00 98.25 185 TRP A CA 1
ATOM 1498 C C . TRP A 1 185 ? -8.578 -6.567 6.312 1.00 98.25 185 TRP A C 1
ATOM 1500 O O . TRP A 1 185 ? -7.453 -6.399 5.856 1.00 98.25 185 TRP A 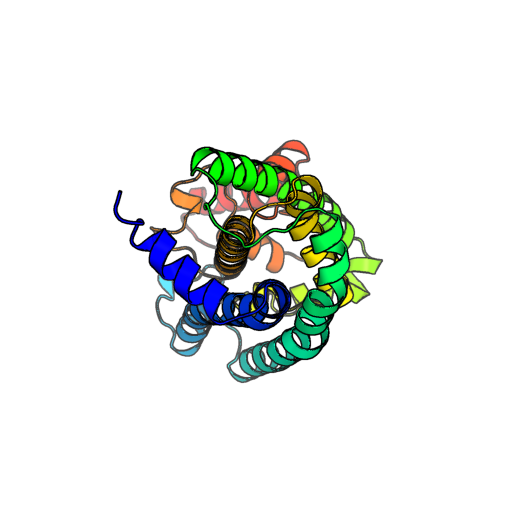O 1
ATOM 1510 N N . LEU A 1 186 ? -9.617 -6.907 5.545 1.00 98.44 186 LEU A N 1
ATOM 1511 C CA . LEU A 1 186 ? -9.481 -7.059 4.097 1.00 98.44 186 LEU A CA 1
ATOM 1512 C C . LEU A 1 186 ? -9.000 -5.756 3.446 1.00 98.44 186 LEU A C 1
ATOM 1514 O O . LEU A 1 186 ? -8.077 -5.783 2.638 1.00 98.44 186 LEU A O 1
ATOM 1518 N N . TRP A 1 187 ? -9.596 -4.623 3.822 1.00 98.44 187 TRP A N 1
ATOM 1519 C CA . TRP A 1 187 ? -9.173 -3.302 3.361 1.00 98.44 187 TRP A CA 1
ATOM 1520 C C . TRP A 1 187 ? -7.702 -3.024 3.685 1.00 98.44 187 TRP A C 1
ATOM 1522 O O . TRP A 1 187 ? -6.929 -2.704 2.787 1.00 98.44 187 TRP A O 1
ATOM 1532 N N . MET A 1 188 ? -7.303 -3.210 4.944 1.00 98.06 188 MET A N 1
ATOM 1533 C CA . MET A 1 188 ? -5.925 -3.021 5.392 1.00 98.06 188 MET A CA 1
ATOM 1534 C C . MET A 1 188 ? -4.951 -3.912 4.615 1.00 98.06 188 MET A C 1
ATOM 1536 O O . MET A 1 188 ? -3.942 -3.422 4.126 1.00 98.06 188 MET A O 1
ATOM 1540 N N . VAL A 1 189 ? -5.263 -5.201 4.449 1.00 98.69 189 VAL A N 1
ATOM 1541 C CA . VAL A 1 189 ? -4.428 -6.143 3.687 1.00 98.69 189 VAL A CA 1
ATOM 1542 C C . VAL A 1 189 ? -4.266 -5.680 2.243 1.00 98.69 189 VAL A C 1
ATOM 1544 O O . VAL A 1 189 ? -3.148 -5.656 1.740 1.00 98.69 189 VAL A O 1
ATOM 1547 N N . LEU A 1 190 ? -5.356 -5.282 1.582 1.00 98.50 190 LEU A N 1
ATOM 1548 C CA . LEU A 1 190 ? -5.295 -4.775 0.212 1.00 98.50 190 LEU A CA 1
ATOM 1549 C C . LEU A 1 190 ? -4.434 -3.511 0.116 1.00 98.50 190 LEU A C 1
ATOM 1551 O O . LEU A 1 190 ? -3.633 -3.412 -0.806 1.00 98.50 190 LEU A O 1
ATOM 1555 N N . ARG A 1 191 ? -4.550 -2.582 1.072 1.00 98.25 191 ARG A N 1
ATOM 1556 C CA . ARG A 1 191 ? -3.737 -1.356 1.108 1.00 98.25 191 ARG A CA 1
ATOM 1557 C C . ARG A 1 191 ? -2.257 -1.619 1.342 1.00 98.25 191 ARG A C 1
ATOM 1559 O O . ARG A 1 191 ? -1.440 -1.043 0.635 1.00 98.25 191 ARG A O 1
ATOM 1566 N N . VAL A 1 192 ? -1.920 -2.520 2.263 1.00 98.50 192 VAL A N 1
ATOM 1567 C CA . VAL A 1 192 ? -0.528 -2.921 2.516 1.00 98.50 192 VAL A CA 1
ATOM 1568 C C . VAL A 1 192 ? 0.076 -3.586 1.277 1.00 98.50 192 VAL A C 1
ATOM 1570 O O . VAL A 1 192 ? 1.174 -3.237 0.857 1.00 98.50 192 VAL A O 1
ATOM 1573 N N . LEU A 1 193 ? -0.644 -4.522 0.651 1.00 98.56 193 LEU A N 1
ATOM 1574 C CA . LEU A 1 193 ? -0.158 -5.194 -0.558 1.00 98.56 193 LEU A CA 1
ATOM 1575 C C . LEU A 1 193 ? 0.044 -4.216 -1.719 1.00 98.56 193 LEU A C 1
ATOM 1577 O O . LEU A 1 193 ? 1.038 -4.317 -2.431 1.00 98.56 193 LEU A O 1
ATOM 1581 N N . GLU A 1 194 ? -0.887 -3.281 -1.896 1.00 98.12 194 GLU A N 1
ATOM 1582 C CA . GLU A 1 194 ? -0.828 -2.257 -2.936 1.00 98.12 194 GLU A CA 1
ATOM 1583 C C . GLU A 1 194 ? 0.375 -1.325 -2.735 1.00 98.12 194 GLU A C 1
ATOM 1585 O O . GLU A 1 194 ? 1.206 -1.217 -3.633 1.00 98.12 194 GLU A O 1
ATOM 1590 N N . THR A 1 195 ? 0.541 -0.735 -1.544 1.00 98.25 195 THR A N 1
ATOM 1591 C CA . THR A 1 195 ? 1.639 0.218 -1.304 1.00 98.25 195 THR A CA 1
ATOM 1592 C C . THR A 1 195 ? 3.010 -0.450 -1.413 1.00 98.25 195 THR A C 1
ATOM 1594 O O . THR A 1 195 ? 3.954 0.125 -1.963 1.00 98.25 195 THR A O 1
ATOM 1597 N N . VAL A 1 196 ? 3.131 -1.703 -0.961 1.00 98.69 196 VAL A N 1
ATOM 1598 C CA . VAL A 1 196 ? 4.365 -2.483 -1.103 1.00 98.69 196 VAL A CA 1
ATOM 1599 C C . VAL A 1 196 ? 4.650 -2.814 -2.571 1.00 98.69 196 VAL A C 1
ATOM 1601 O O . VAL A 1 196 ? 5.811 -2.746 -2.981 1.00 98.69 196 VAL A O 1
ATOM 1604 N N . GLU A 1 197 ? 3.631 -3.136 -3.378 1.00 98.50 197 GLU A N 1
ATOM 1605 C CA . GLU A 1 197 ? 3.790 -3.344 -4.825 1.00 98.50 197 GLU A CA 1
ATOM 1606 C C . GLU A 1 197 ? 4.279 -2.065 -5.505 1.00 98.50 197 GLU A C 1
ATOM 1608 O O . GLU A 1 197 ? 5.318 -2.104 -6.176 1.00 98.50 197 GLU A O 1
ATOM 1613 N N . ALA A 1 198 ? 3.624 -0.934 -5.230 1.00 98.25 198 ALA A N 1
ATOM 1614 C CA . ALA A 1 198 ? 3.971 0.376 -5.773 1.00 98.25 198 ALA A CA 1
ATOM 1615 C C . ALA A 1 198 ? 5.405 0.810 -5.411 1.00 98.25 198 ALA A C 1
ATOM 1617 O O . ALA A 1 198 ? 6.073 1.495 -6.179 1.00 98.25 198 ALA A O 1
ATOM 1618 N N . HIS A 1 199 ? 5.939 0.354 -4.278 1.00 98.38 199 HIS A N 1
ATOM 1619 C CA . HIS A 1 199 ? 7.316 0.641 -3.862 1.00 98.38 199 HIS A CA 1
ATOM 1620 C C . HIS A 1 199 ? 8.298 -0.494 -4.136 1.00 98.38 199 HIS A C 1
ATOM 1622 O O . HIS A 1 199 ? 9.448 -0.421 -3.709 1.00 98.38 199 HIS A O 1
ATOM 1628 N N . SER A 1 200 ? 7.893 -1.571 -4.803 1.00 98.25 200 SER A N 1
ATOM 1629 C CA . SER A 1 200 ? 8.734 -2.767 -4.927 1.00 98.25 200 SER A CA 1
ATOM 1630 C C . SER A 1 200 ? 10.063 -2.510 -5.652 1.00 98.25 200 SER A C 1
ATOM 1632 O O . SER A 1 200 ? 11.034 -3.221 -5.392 1.00 98.25 200 SER A O 1
ATOM 1634 N N . GLY A 1 201 ? 10.118 -1.512 -6.543 1.00 97.81 201 GLY A N 1
ATOM 1635 C CA . GLY A 1 201 ? 11.266 -1.239 -7.419 1.00 97.81 201 GLY A CA 1
ATOM 1636 C C . GLY A 1 201 ? 11.388 -2.222 -8.593 1.00 97.81 201 GLY A C 1
ATOM 1637 O O . GLY A 1 201 ? 12.391 -2.220 -9.317 1.00 97.81 201 GLY A O 1
ATOM 1638 N N . TYR A 1 202 ? 10.377 -3.075 -8.790 1.00 98.06 202 TYR A N 1
ATOM 1639 C CA . TYR A 1 202 ? 10.313 -4.058 -9.868 1.00 98.06 202 TYR A CA 1
ATOM 1640 C C . TYR A 1 202 ? 9.011 -3.924 -10.647 1.00 98.06 202 TYR A C 1
ATOM 1642 O O . TYR A 1 202 ? 7.936 -3.796 -10.069 1.00 98.06 202 TYR A O 1
ATOM 1650 N N . HIS A 1 203 ? 9.102 -4.040 -11.966 1.00 97.31 203 HIS A N 1
ATOM 1651 C CA . HIS A 1 203 ? 7.955 -4.137 -12.857 1.00 97.31 203 HIS A CA 1
ATOM 1652 C C . HIS A 1 203 ? 7.996 -5.490 -13.563 1.00 97.31 203 HIS A C 1
ATOM 1654 O O . HIS A 1 203 ? 8.855 -5.765 -14.406 1.00 97.31 203 HIS A O 1
ATOM 1660 N N . PHE A 1 204 ? 7.108 -6.387 -13.145 1.00 97.31 204 PHE A N 1
ATOM 1661 C CA . PHE A 1 204 ? 7.029 -7.740 -13.680 1.00 97.31 204 PHE A CA 1
ATOM 1662 C C . PHE A 1 204 ? 6.008 -7.811 -14.820 1.00 97.31 204 PHE A C 1
ATOM 1664 O O . PHE A 1 204 ? 5.062 -7.027 -14.845 1.00 97.31 204 PHE A O 1
ATOM 1671 N N . PRO A 1 205 ? 6.086 -8.819 -15.710 1.00 97.00 205 PRO A N 1
ATOM 1672 C CA . PRO A 1 205 ? 5.041 -9.066 -16.705 1.00 97.00 205 PRO A CA 1
ATOM 1673 C C . PRO A 1 205 ? 3.652 -9.275 -16.083 1.00 97.00 205 PRO A C 1
ATOM 1675 O O . PRO A 1 205 ? 2.645 -8.994 -16.722 1.00 97.00 205 PRO A O 1
ATOM 1678 N N . TRP A 1 206 ? 3.600 -9.734 -14.829 1.00 96.12 206 TRP A N 1
ATOM 1679 C CA . TRP A 1 206 ? 2.372 -9.924 -14.058 1.00 96.12 206 TRP A CA 1
ATOM 1680 C C . TRP A 1 206 ? 2.079 -8.796 -13.050 1.00 96.12 206 TRP A C 1
ATOM 1682 O O . TRP A 1 206 ? 1.199 -8.970 -12.207 1.00 96.12 206 TRP A O 1
ATOM 1692 N N . SER A 1 207 ? 2.796 -7.665 -13.093 1.00 97.25 207 SER A N 1
ATOM 1693 C CA . SER A 1 207 ? 2.465 -6.507 -12.250 1.00 97.25 207 SER A CA 1
ATOM 1694 C C . SER A 1 207 ? 1.029 -6.036 -12.534 1.00 97.25 207 SER A C 1
ATOM 1696 O O . SER A 1 207 ? 0.634 -5.997 -13.704 1.00 97.25 207 SER A O 1
ATOM 1698 N N . PRO A 1 208 ? 0.233 -5.661 -11.512 1.00 96.50 208 PRO A N 1
ATOM 1699 C CA . PRO A 1 208 ? -1.172 -5.292 -11.701 1.00 96.50 208 PRO A CA 1
ATOM 1700 C C . PRO A 1 208 ? -1.386 -4.142 -12.695 1.00 96.50 208 PRO A C 1
ATOM 1702 O O . PRO A 1 208 ? -2.390 -4.139 -13.408 1.00 96.50 208 PRO A O 1
ATOM 1705 N N . SER A 1 209 ? -0.426 -3.217 -12.816 1.00 96.50 209 SER A N 1
ATOM 1706 C CA . SER A 1 209 ? -0.477 -2.085 -13.760 1.00 96.50 209 SER A CA 1
ATOM 1707 C C . SER A 1 209 ? -0.500 -2.513 -15.228 1.00 96.50 209 SER A C 1
ATOM 1709 O O . SER A 1 209 ? -0.984 -1.768 -16.073 1.00 96.50 209 SER A O 1
ATOM 1711 N N . ASN A 1 210 ? -0.079 -3.742 -15.545 1.00 95.94 210 ASN A N 1
ATOM 1712 C CA . ASN A 1 210 ? -0.195 -4.290 -16.900 1.00 95.94 210 ASN A CA 1
ATOM 1713 C C . ASN A 1 210 ? -1.624 -4.732 -17.254 1.00 95.94 210 ASN A C 1
ATOM 1715 O O . ASN A 1 210 ? -1.922 -4.939 -18.429 1.00 95.94 210 ASN A O 1
ATOM 1719 N N . PHE A 1 211 ? -2.499 -4.910 -16.260 1.00 96.75 211 PHE A N 1
ATOM 1720 C CA . PHE A 1 211 ? -3.864 -5.417 -16.449 1.00 96.75 211 PHE A CA 1
ATOM 1721 C C . PHE A 1 211 ? -4.945 -4.419 -16.021 1.00 96.75 211 PHE A C 1
ATOM 1723 O O . PHE A 1 211 ? -6.087 -4.526 -16.468 1.00 96.75 211 PHE A O 1
ATOM 1730 N N . LEU A 1 212 ? -4.604 -3.458 -15.159 1.00 95.44 212 LEU A N 1
ATOM 1731 C CA . LEU A 1 212 ? -5.522 -2.474 -14.592 1.00 95.44 212 LEU A CA 1
ATOM 1732 C C . LEU A 1 212 ? -5.166 -1.069 -15.114 1.00 95.44 212 LEU A C 1
ATOM 1734 O O . LEU A 1 212 ? -4.236 -0.453 -14.605 1.00 95.44 212 LEU A O 1
ATOM 1738 N N . PRO A 1 213 ? -5.906 -0.513 -16.093 1.00 90.38 213 PRO A N 1
ATOM 1739 C CA . PRO A 1 213 ? -5.478 0.672 -16.851 1.00 90.38 213 PRO A CA 1
ATOM 1740 C C . PRO A 1 213 ? -5.395 1.973 -16.041 1.00 90.38 213 PRO A C 1
ATOM 1742 O O . PRO A 1 213 ? -4.762 2.924 -16.484 1.00 90.38 213 PRO A O 1
ATOM 1745 N N . LEU A 1 214 ? -6.057 2.043 -14.884 1.00 95.19 214 LEU A N 1
ATOM 1746 C CA . LEU A 1 214 ? -5.981 3.200 -13.989 1.00 95.19 214 LEU A CA 1
ATOM 1747 C C . LEU A 1 214 ? -4.987 2.997 -12.847 1.00 95.19 214 LEU A C 1
ATOM 1749 O O . LEU A 1 214 ? -4.790 3.926 -12.077 1.00 95.19 214 LEU A O 1
ATOM 1753 N N . TYR A 1 215 ? -4.397 1.813 -12.705 1.00 97.75 215 TYR A N 1
ATOM 1754 C CA . TYR A 1 215 ? -3.502 1.495 -11.601 1.00 97.75 215 TYR A CA 1
ATOM 1755 C C . TYR A 1 215 ? -2.084 1.989 -11.895 1.00 97.75 215 TYR A C 1
ATOM 1757 O O . TYR A 1 215 ? -1.509 1.619 -12.919 1.00 97.75 215 TYR A O 1
ATOM 1765 N N . GLY A 1 216 ? -1.521 2.814 -11.008 1.00 96.31 216 GLY A N 1
ATOM 1766 C CA . GLY A 1 216 ? -0.175 3.366 -11.197 1.00 96.31 216 GLY A CA 1
ATOM 1767 C C . GLY A 1 216 ? 0.907 2.297 -11.056 1.00 96.31 216 GLY A C 1
ATOM 1768 O O . GLY A 1 216 ? 1.741 2.121 -11.947 1.00 96.31 216 GLY A O 1
ATOM 1769 N N . GLY A 1 217 ? 0.851 1.550 -9.952 1.00 97.50 217 GLY A N 1
ATOM 1770 C CA . GLY A 1 217 ? 1.808 0.498 -9.620 1.00 97.50 217 GLY A CA 1
ATOM 1771 C C . GLY A 1 217 ? 3.256 0.978 -9.522 1.00 97.50 217 GLY A C 1
ATOM 1772 O O . GLY A 1 217 ? 3.552 2.176 -9.447 1.00 97.50 217 GLY A O 1
ATOM 1773 N N . SER A 1 218 ? 4.172 0.011 -9.540 1.00 97.69 218 SER A N 1
ATOM 1774 C CA . SER A 1 218 ? 5.591 0.244 -9.260 1.00 97.69 218 SER A CA 1
ATOM 1775 C C . SER A 1 218 ? 6.299 1.225 -10.194 1.00 97.69 218 SER A C 1
ATOM 1777 O O . SER A 1 218 ? 7.025 2.090 -9.724 1.00 97.69 218 SER A O 1
ATOM 1779 N N . ASP A 1 219 ? 6.085 1.141 -11.508 1.00 95.62 219 ASP A N 1
ATOM 1780 C CA . ASP A 1 219 ? 6.749 2.011 -12.495 1.00 95.62 219 ASP A CA 1
ATOM 1781 C C . ASP A 1 219 ? 6.369 3.492 -12.319 1.00 95.62 219 ASP A C 1
ATOM 1783 O O . ASP A 1 219 ? 7.225 4.379 -12.393 1.00 95.62 219 ASP A O 1
ATOM 1787 N N . PHE A 1 220 ? 5.095 3.762 -12.023 1.00 97.25 220 PHE A N 1
ATOM 1788 C CA . PHE A 1 220 ? 4.585 5.115 -11.807 1.00 97.25 220 PHE A CA 1
ATOM 1789 C C . PHE A 1 220 ? 5.176 5.757 -10.550 1.00 97.25 220 PHE A C 1
ATOM 1791 O O . PHE A 1 220 ? 5.548 6.934 -10.572 1.00 97.25 220 PHE A O 1
ATOM 1798 N N . HIS A 1 221 ? 5.273 4.990 -9.464 1.00 97.81 221 HIS A N 1
ATOM 1799 C CA . HIS A 1 221 ? 5.764 5.492 -8.186 1.00 97.81 221 HIS A CA 1
ATOM 1800 C C . HIS A 1 221 ? 7.301 5.474 -8.091 1.00 97.81 221 HIS A C 1
ATOM 1802 O O . HIS A 1 221 ? 7.910 6.356 -7.492 1.00 97.81 221 HIS A O 1
ATOM 1808 N N . ASP A 1 222 ? 7.974 4.547 -8.766 1.00 97.38 222 ASP A N 1
ATOM 1809 C CA . ASP A 1 222 ? 9.432 4.565 -8.897 1.00 97.38 222 ASP A CA 1
ATOM 1810 C C . ASP A 1 222 ? 9.902 5.831 -9.641 1.00 97.38 222 ASP A C 1
ATOM 1812 O O . ASP A 1 222 ? 10.828 6.513 -9.191 1.00 97.38 222 ASP A O 1
ATOM 1816 N N . TYR A 1 223 ? 9.195 6.232 -10.710 1.00 96.25 223 TYR A N 1
ATOM 1817 C CA . TYR A 1 223 ? 9.445 7.512 -11.381 1.00 96.25 223 TYR A CA 1
ATOM 1818 C C . TYR A 1 223 ? 9.347 8.695 -10.408 1.00 96.25 223 TYR A C 1
ATOM 1820 O O . TYR A 1 223 ? 10.206 9.579 -10.433 1.00 96.25 223 TYR A O 1
ATOM 1828 N N . HIS A 1 224 ? 8.338 8.692 -9.536 1.00 97.38 224 HIS A N 1
ATOM 1829 C CA . HIS A 1 224 ? 8.143 9.717 -8.515 1.00 97.38 224 HIS A CA 1
ATOM 1830 C C . HIS A 1 224 ? 9.345 9.837 -7.561 1.00 97.38 224 HIS A C 1
ATOM 1832 O O . HIS A 1 224 ? 9.852 10.939 -7.359 1.00 97.38 224 HIS A O 1
ATOM 1838 N N . HIS A 1 225 ? 9.839 8.715 -7.024 1.00 96.81 225 HIS A N 1
ATOM 1839 C CA . HIS A 1 225 ? 11.011 8.671 -6.128 1.00 96.81 225 HIS A CA 1
ATOM 1840 C C . HIS A 1 225 ? 12.325 9.040 -6.821 1.00 96.81 225 HIS A C 1
ATOM 1842 O O . HIS A 1 225 ? 13.252 9.568 -6.202 1.00 96.81 225 HIS A O 1
ATOM 1848 N N . ARG A 1 226 ? 12.431 8.759 -8.121 1.00 93.38 226 ARG A N 1
ATOM 1849 C CA . ARG A 1 226 ? 13.631 9.042 -8.915 1.00 93.38 226 ARG A CA 1
ATOM 1850 C C . ARG A 1 226 ? 13.789 10.526 -9.238 1.00 93.38 226 ARG A C 1
ATOM 1852 O O . ARG A 1 226 ? 14.916 11.015 -9.362 1.00 93.38 226 ARG A O 1
ATOM 1859 N N . VAL A 1 227 ? 12.684 11.231 -9.460 1.00 89.75 227 VAL A N 1
ATOM 1860 C CA . VAL A 1 227 ? 12.700 12.626 -9.906 1.00 89.75 227 VAL A CA 1
ATOM 1861 C C . VAL A 1 227 ? 12.906 13.572 -8.721 1.00 89.75 227 VAL A C 1
ATOM 1863 O O . VAL A 1 227 ? 12.401 13.376 -7.624 1.00 89.75 227 VAL A O 1
ATOM 1866 N N . LEU A 1 228 ? 13.675 14.642 -8.941 1.00 84.56 228 LEU A N 1
ATOM 1867 C CA . LEU A 1 228 ? 13.883 15.671 -7.922 1.00 84.56 228 LEU A CA 1
ATOM 1868 C C . LEU A 1 228 ? 12.552 16.331 -7.542 1.00 84.56 228 LEU A C 1
ATOM 1870 O O . LEU A 1 228 ? 11.764 16.671 -8.420 1.00 84.56 228 LEU A O 1
ATOM 1874 N N . TYR A 1 229 ? 12.371 16.651 -6.258 1.00 83.81 229 TYR A N 1
ATOM 1875 C CA . TYR A 1 229 ? 11.139 17.268 -5.739 1.00 83.81 229 TYR A CA 1
ATOM 1876 C C . TYR A 1 229 ? 10.675 18.530 -6.497 1.00 83.81 229 TYR A C 1
ATOM 1878 O O . TYR A 1 229 ? 9.485 18.837 -6.537 1.00 83.81 229 TYR A O 1
ATOM 1886 N N . THR A 1 230 ? 11.599 19.274 -7.120 1.00 81.44 230 THR A N 1
ATOM 1887 C CA . THR A 1 230 ? 11.298 20.470 -7.930 1.00 81.44 230 THR A CA 1
ATOM 1888 C C . THR A 1 230 ? 10.581 20.166 -9.246 1.00 81.44 230 THR A C 1
ATOM 1890 O O . THR A 1 230 ? 10.063 21.086 -9.874 1.00 81.44 230 THR A O 1
ATOM 1893 N N . LYS A 1 231 ? 10.559 18.900 -9.662 1.00 86.44 231 LYS A N 1
ATOM 1894 C CA . LYS A 1 231 ? 9.828 18.357 -10.812 1.00 86.44 231 LYS A CA 1
ATOM 1895 C C . LYS A 1 231 ? 8.849 17.262 -10.363 1.00 86.44 231 LYS A C 1
ATOM 1897 O O . LYS A 1 231 ? 8.622 16.299 -11.084 1.00 86.44 231 LYS A O 1
ATOM 1902 N N . SER A 1 232 ? 8.348 17.366 -9.132 1.00 87.19 232 SER A N 1
ATOM 1903 C CA . SER A 1 232 ? 7.449 16.363 -8.567 1.00 87.19 232 SER A CA 1
ATOM 1904 C C . SER A 1 232 ? 6.121 16.291 -9.326 1.00 87.19 232 SER A C 1
ATOM 1906 O O . SER A 1 232 ? 5.635 17.270 -9.895 1.00 87.19 232 SER A O 1
ATOM 1908 N N . GLY A 1 233 ? 5.551 15.094 -9.316 1.00 96.19 233 GLY A N 1
ATOM 1909 C CA . GLY A 1 233 ? 4.307 14.701 -9.965 1.00 96.19 233 GLY A CA 1
ATOM 1910 C C . GLY A 1 233 ? 3.912 13.321 -9.448 1.00 96.19 233 GLY A C 1
ATOM 1911 O O . GLY A 1 233 ? 4.480 12.888 -8.450 1.00 96.19 233 GLY A O 1
ATOM 1912 N N . ASN A 1 234 ? 3.017 12.606 -10.123 1.00 97.81 234 ASN A N 1
ATOM 1913 C CA . ASN A 1 234 ? 2.692 11.211 -9.804 1.00 97.81 234 ASN A CA 1
ATOM 1914 C C . ASN A 1 234 ? 2.274 11.006 -8.331 1.00 97.81 234 ASN A C 1
ATOM 1916 O O . ASN A 1 234 ? 2.889 10.235 -7.594 1.00 97.81 234 ASN A O 1
ATOM 1920 N N . TYR A 1 235 ? 1.265 11.750 -7.882 1.00 97.81 235 TYR A N 1
ATOM 1921 C CA . TYR A 1 235 ? 0.864 11.807 -6.476 1.00 97.81 235 TYR A CA 1
ATOM 1922 C C . TYR A 1 235 ? -0.211 10.792 -6.077 1.00 97.81 235 TYR A C 1
ATOM 1924 O O . TYR A 1 235 ? -0.501 10.694 -4.885 1.00 97.81 235 TYR A O 1
ATOM 1932 N N . ALA A 1 236 ? -0.822 10.079 -7.026 1.00 97.56 236 ALA A N 1
ATOM 1933 C CA . ALA A 1 236 ? -1.820 9.049 -6.755 1.00 97.56 236 ALA A CA 1
ATOM 1934 C C . ALA A 1 236 ? -1.327 8.002 -5.749 1.00 97.56 236 ALA A C 1
ATOM 1936 O O . ALA A 1 236 ? -0.141 7.673 -5.709 1.00 97.56 236 ALA A O 1
ATOM 1937 N N . SER A 1 237 ? -2.276 7.478 -4.969 1.00 96.88 237 SER A N 1
ATOM 1938 C CA . SER A 1 237 ? -2.047 6.342 -4.076 1.00 96.88 237 SER A CA 1
ATOM 1939 C C . SER A 1 237 ? -2.092 5.051 -4.892 1.00 96.88 237 SER A C 1
ATOM 1941 O O . SER A 1 237 ? -1.073 4.413 -5.115 1.00 96.88 237 SER A O 1
ATOM 1943 N N . THR A 1 238 ? -3.275 4.737 -5.427 1.00 97.88 238 THR A N 1
ATOM 1944 C CA . THR A 1 238 ? -3.602 3.529 -6.190 1.00 97.88 238 THR A CA 1
ATOM 1945 C C . THR A 1 238 ? -3.924 3.882 -7.645 1.00 97.88 238 THR A C 1
ATOM 1947 O O . THR A 1 238 ? -3.297 3.355 -8.572 1.00 97.88 238 THR A O 1
ATOM 1950 N N . PHE A 1 239 ? -4.904 4.771 -7.874 1.00 98.12 239 PHE A N 1
ATOM 1951 C CA . PHE A 1 239 ? -5.393 5.081 -9.219 1.00 98.12 239 PHE A CA 1
ATOM 1952 C C . PHE A 1 239 ? -4.933 6.456 -9.735 1.00 98.12 239 PHE A C 1
ATOM 1954 O O . PHE A 1 239 ? -5.168 7.494 -9.119 1.00 98.12 239 PHE A O 1
ATOM 1961 N N . VAL A 1 240 ? -4.374 6.501 -10.949 1.00 97.50 240 VAL A N 1
ATOM 1962 C CA . VAL A 1 240 ? -3.721 7.693 -11.544 1.00 97.50 240 VAL A CA 1
ATOM 1963 C C . VAL A 1 240 ? -4.682 8.773 -12.065 1.00 97.50 240 VAL A C 1
ATOM 1965 O O . VAL A 1 240 ? -4.262 9.771 -12.648 1.00 97.50 240 VAL A O 1
ATOM 1968 N N . TYR A 1 241 ? -5.992 8.593 -11.891 1.00 96.50 241 TYR A N 1
ATOM 1969 C CA . TYR A 1 241 ? -7.014 9.474 -12.470 1.00 96.50 241 TYR A CA 1
ATOM 1970 C C . TYR A 1 241 ? -6.907 10.926 -11.978 1.00 96.50 241 TYR A C 1
ATOM 1972 O O . TYR A 1 241 ? -7.137 11.850 -12.759 1.00 96.50 241 TYR A O 1
ATOM 1980 N N . MET A 1 242 ? -6.536 11.144 -10.711 1.00 97.94 242 MET A N 1
ATOM 1981 C CA . MET A 1 242 ? -6.311 12.491 -10.178 1.00 97.94 242 MET A CA 1
ATOM 1982 C C . MET A 1 242 ? -5.107 13.149 -10.853 1.00 97.94 242 MET A C 1
ATOM 1984 O O . MET A 1 242 ? -5.210 14.298 -11.284 1.00 97.94 242 MET A O 1
ATOM 1988 N N . ASP A 1 243 ? -4.000 12.423 -11.025 1.00 98.50 243 ASP A N 1
ATOM 1989 C CA . ASP A 1 243 ? -2.836 12.971 -11.716 1.00 98.50 243 ASP A CA 1
ATOM 1990 C C . ASP A 1 243 ? -3.141 13.342 -13.161 1.00 98.50 243 ASP A C 1
ATOM 1992 O O . ASP A 1 243 ? -2.746 14.418 -13.609 1.00 98.50 243 ASP A O 1
ATOM 1996 N N . TRP A 1 244 ? -3.909 12.509 -13.862 1.00 97.00 244 TRP A N 1
ATOM 1997 C CA . TRP A 1 244 ? -4.364 12.806 -15.217 1.00 97.00 244 TRP A CA 1
ATOM 1998 C C . TRP A 1 244 ? -5.238 14.069 -15.268 1.00 97.00 244 TRP A C 1
ATOM 2000 O O . TRP A 1 244 ? -5.001 14.958 -16.091 1.00 97.00 244 TRP A O 1
ATOM 2010 N N . LEU A 1 245 ? -6.220 14.187 -14.364 1.00 97.81 245 LEU A N 1
ATOM 2011 C CA . LEU A 1 245 ? -7.140 15.332 -14.297 1.00 97.81 245 LEU A CA 1
ATOM 2012 C C . LEU A 1 245 ? -6.421 16.650 -13.991 1.00 97.81 245 LEU A C 1
ATOM 2014 O O . LEU A 1 245 ? -6.781 17.696 -14.533 1.00 97.81 245 LEU A O 1
ATOM 2018 N N . PHE A 1 246 ? -5.402 16.612 -13.135 1.00 97.75 246 PHE A N 1
ATOM 2019 C CA . PHE A 1 246 ? -4.654 17.798 -12.714 1.00 97.75 246 PHE A CA 1
ATOM 2020 C C . PHE A 1 246 ? -3.322 17.983 -13.454 1.00 97.75 246 PHE A C 1
ATOM 2022 O O . PHE A 1 246 ? -2.629 18.978 -13.229 1.00 97.75 246 PHE A O 1
ATOM 2029 N N . GLY A 1 247 ? -2.983 17.071 -14.365 1.00 97.19 247 GLY A N 1
ATOM 2030 C CA . GLY A 1 247 ? -1.791 17.119 -15.202 1.00 97.19 247 GLY A CA 1
ATOM 2031 C C . GLY A 1 247 ? -0.474 16.929 -14.452 1.00 97.19 247 GLY A C 1
ATOM 2032 O O . GLY A 1 247 ? 0.534 17.474 -14.904 1.00 97.19 247 GLY A O 1
ATOM 2033 N N . THR A 1 248 ? -0.476 16.210 -13.329 1.00 97.50 248 THR A N 1
ATOM 2034 C CA . THR A 1 248 ? 0.720 15.910 -12.521 1.00 97.50 248 THR A CA 1
ATOM 2035 C C . THR A 1 248 ? 1.421 14.612 -12.938 1.00 97.50 248 THR A C 1
ATOM 2037 O O . THR A 1 248 ? 2.462 14.298 -12.382 1.00 97.50 248 THR A O 1
ATOM 2040 N N . ASP A 1 249 ? 0.931 13.904 -13.961 1.00 96.69 249 ASP A N 1
ATOM 2041 C CA . ASP A 1 249 ? 1.575 12.738 -14.600 1.00 96.69 249 ASP A CA 1
ATOM 2042 C C . ASP A 1 249 ? 2.227 13.056 -15.964 1.00 96.69 249 ASP A C 1
ATOM 2044 O O . ASP A 1 249 ? 2.736 12.161 -16.644 1.00 96.69 249 ASP A O 1
ATOM 2048 N N . LYS A 1 250 ? 2.194 14.316 -16.421 1.00 96.50 250 LYS A N 1
ATOM 2049 C CA . LYS A 1 250 ? 2.626 14.688 -17.784 1.00 96.50 250 LYS A CA 1
ATOM 2050 C C . LYS A 1 250 ? 4.084 14.335 -18.060 1.00 96.50 250 LYS A C 1
ATOM 2052 O O . LYS A 1 250 ? 4.388 13.798 -19.123 1.00 96.50 250 LYS A O 1
ATOM 2057 N N . ASP A 1 251 ? 4.971 14.621 -17.113 1.00 95.25 251 ASP A N 1
ATOM 2058 C CA . ASP A 1 251 ? 6.403 14.350 -17.263 1.00 95.25 251 ASP A CA 1
ATOM 2059 C C . ASP A 1 251 ? 6.693 12.846 -17.277 1.00 95.25 251 ASP A C 1
ATOM 2061 O O . ASP A 1 251 ? 7.508 12.387 -18.081 1.00 95.25 251 ASP A O 1
ATOM 2065 N N . TYR A 1 252 ? 5.961 12.070 -16.472 1.00 95.19 252 TYR A N 1
ATOM 2066 C CA . TYR A 1 252 ? 6.000 10.611 -16.514 1.00 95.19 252 TYR A CA 1
ATOM 2067 C C . TYR A 1 252 ? 5.560 10.084 -17.882 1.00 95.19 252 TYR A C 1
ATOM 2069 O O . TYR A 1 252 ? 6.304 9.354 -18.533 1.00 95.19 252 TYR A O 1
ATOM 2077 N N . ARG A 1 253 ? 4.399 10.514 -18.383 1.00 94.88 253 ARG A N 1
ATOM 2078 C CA . ARG A 1 253 ? 3.875 10.071 -19.686 1.00 94.88 253 ARG A CA 1
ATOM 2079 C C . ARG A 1 253 ? 4.792 10.448 -20.846 1.00 94.88 253 ARG A C 1
ATOM 2081 O O . ARG A 1 253 ? 4.979 9.650 -21.760 1.00 94.88 253 ARG A O 1
ATOM 2088 N N . ASN A 1 254 ? 5.395 11.634 -20.793 1.00 95.00 254 ASN A N 1
ATOM 2089 C CA . ASN A 1 254 ? 6.402 12.052 -21.764 1.00 95.00 254 ASN A CA 1
ATOM 2090 C C . ASN A 1 254 ? 7.647 11.157 -21.701 1.00 95.00 254 ASN A C 1
ATOM 2092 O O . ASN A 1 254 ? 8.162 10.768 -22.747 1.00 95.00 254 ASN A O 1
ATOM 2096 N N . ALA A 1 255 ? 8.113 10.800 -20.499 1.00 92.81 255 ALA A N 1
ATOM 2097 C CA . ALA A 1 255 ? 9.230 9.876 -20.333 1.00 92.81 255 ALA A CA 1
ATOM 2098 C C . ALA A 1 255 ? 8.904 8.485 -20.902 1.00 92.81 255 ALA A C 1
ATOM 2100 O O . ALA A 1 255 ? 9.689 7.974 -21.697 1.00 92.81 255 ALA A O 1
ATOM 2101 N N . LYS A 1 256 ? 7.722 7.922 -20.605 1.00 91.94 256 LYS A N 1
ATOM 2102 C CA . LYS A 1 256 ? 7.275 6.631 -21.167 1.00 91.94 256 LYS A CA 1
ATOM 2103 C C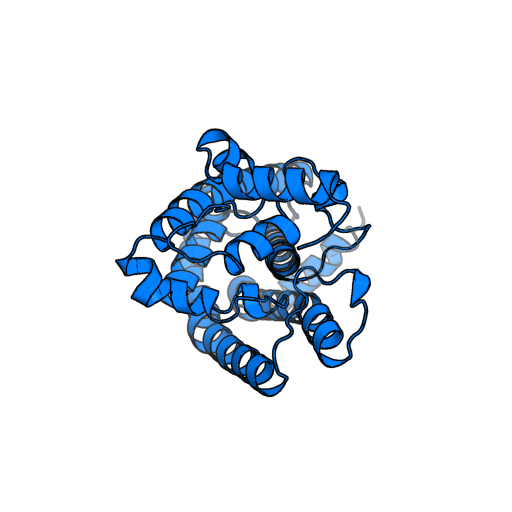 . LYS A 1 256 ? 7.205 6.649 -22.694 1.00 91.94 256 LYS A C 1
ATOM 2105 O O . LYS A 1 256 ? 7.696 5.729 -23.337 1.00 91.94 256 LYS A O 1
ATOM 2110 N N . ALA A 1 257 ? 6.678 7.720 -23.286 1.00 93.44 257 ALA A N 1
ATOM 2111 C CA . ALA A 1 257 ? 6.612 7.850 -24.741 1.00 93.44 257 ALA A CA 1
ATOM 2112 C C . ALA A 1 257 ? 8.007 7.882 -25.402 1.00 93.44 257 ALA A C 1
ATOM 2114 O O . ALA A 1 257 ? 8.180 7.391 -26.519 1.00 93.44 257 ALA A O 1
ATOM 2115 N N . ILE A 1 258 ? 9.010 8.456 -24.727 1.00 92.06 258 ILE A N 1
ATOM 2116 C CA . ILE A 1 258 ? 10.405 8.442 -25.193 1.00 92.06 258 ILE A CA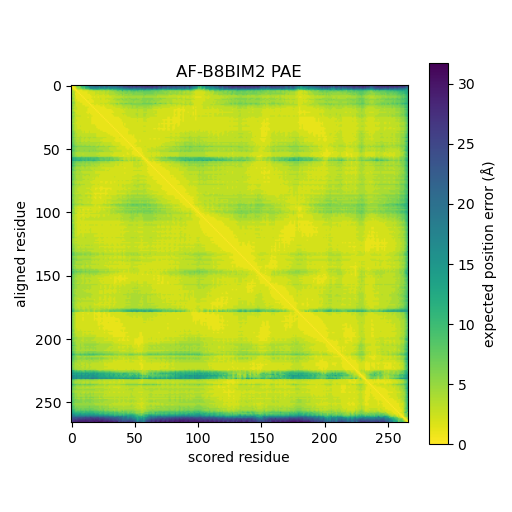 1
ATOM 2117 C C . ILE A 1 258 ? 11.004 7.035 -25.053 1.00 92.06 258 ILE A C 1
ATOM 2119 O O . ILE A 1 258 ? 11.627 6.556 -25.997 1.00 92.06 258 ILE A O 1
ATOM 2123 N N . GLU A 1 259 ? 10.778 6.356 -23.924 1.00 86.56 259 GLU A N 1
ATOM 2124 C CA . GLU A 1 259 ? 11.237 4.975 -23.689 1.00 86.56 259 GLU A CA 1
ATOM 2125 C C . GLU A 1 259 ? 10.725 4.006 -24.764 1.00 86.56 259 GLU A C 1
ATOM 2127 O O . GLU A 1 259 ? 11.500 3.232 -25.333 1.00 86.56 259 GLU A O 1
ATOM 2132 N N . GLU A 1 260 ? 9.431 4.086 -25.086 1.00 87.69 260 GLU A N 1
ATOM 2133 C CA . GLU A 1 260 ? 8.783 3.266 -26.116 1.00 87.69 260 GLU A CA 1
ATOM 2134 C C . GLU A 1 260 ? 9.355 3.535 -27.510 1.00 87.69 260 GLU A C 1
ATOM 2136 O O . GLU A 1 260 ? 9.571 2.604 -28.288 1.00 87.69 260 GLU A O 1
ATOM 2141 N N . LYS A 1 261 ? 9.640 4.803 -27.823 1.00 87.19 261 LYS A N 1
ATOM 2142 C CA . LYS A 1 261 ? 10.212 5.204 -29.112 1.00 87.19 261 LYS A CA 1
ATOM 2143 C C . LYS A 1 261 ? 11.660 4.740 -29.277 1.00 87.19 261 LYS A C 1
ATOM 2145 O O . LYS A 1 261 ? 12.040 4.313 -30.366 1.00 87.19 261 LYS A O 1
ATOM 2150 N N . ASP A 1 262 ? 12.459 4.838 -28.218 1.00 85.06 262 ASP A N 1
ATOM 2151 C CA . ASP A 1 262 ? 13.889 4.519 -28.249 1.00 85.06 262 ASP A CA 1
ATOM 2152 C C . ASP A 1 262 ? 14.177 3.032 -27.978 1.00 85.06 262 ASP A C 1
ATOM 2154 O O . ASP A 1 262 ? 15.319 2.587 -28.132 1.00 85.06 262 ASP A O 1
ATOM 2158 N N . GLY A 1 263 ? 13.169 2.258 -27.558 1.00 73.94 263 GLY A N 1
ATOM 2159 C CA . GLY A 1 263 ? 13.317 0.856 -27.162 1.00 73.94 263 GLY A CA 1
ATOM 2160 C C . GLY A 1 263 ? 14.200 0.670 -25.922 1.00 73.94 263 GLY A C 1
ATOM 2161 O O . GLY A 1 263 ? 14.843 -0.371 -25.773 1.00 73.94 263 GLY A O 1
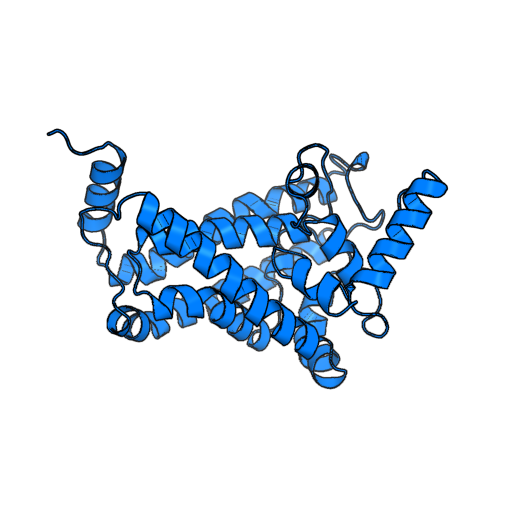ATOM 2162 N N . LYS A 1 264 ? 14.287 1.686 -25.053 1.00 61.72 264 LYS A N 1
ATOM 2163 C CA . LYS A 1 264 ? 15.144 1.704 -23.857 1.00 61.72 264 LYS A CA 1
ATOM 2164 C C . LYS A 1 264 ? 14.307 1.980 -22.611 1.00 61.72 264 LYS A C 1
ATOM 2166 O O . LYS A 1 264 ? 13.606 2.978 -22.568 1.00 61.72 264 LYS A O 1
ATOM 2171 N N . HIS A 1 265 ? 14.455 1.145 -21.584 1.00 59.84 265 HIS A N 1
ATOM 2172 C CA . HIS A 1 265 ? 13.997 1.454 -20.223 1.00 59.84 265 HIS A CA 1
ATOM 2173 C C . HIS A 1 265 ? 15.001 2.405 -19.538 1.00 59.84 265 HIS A C 1
ATOM 2175 O O . HIS A 1 265 ? 16.206 2.133 -19.616 1.00 59.84 265 HIS A O 1
ATOM 2181 N N . LEU A 1 266 ? 14.533 3.488 -18.892 1.00 54.94 266 LEU A N 1
ATOM 2182 C CA . LEU A 1 266 ? 15.361 4.413 -18.090 1.00 54.94 266 LEU A CA 1
ATOM 2183 C C . LEU A 1 266 ? 15.726 3.844 -16.715 1.00 54.94 266 LEU A C 1
ATOM 2185 O O . LEU A 1 266 ? 14.796 3.450 -15.977 1.00 54.94 266 LEU A O 1
#